Protein AF-A0A820LGR4-F1 (afdb_monomer_lite)

Sequence (335 aa):
MLAELPQIILTQPESWKLGANLALTTNLGNIAPFTLVLIKFFYRKHEFNSVPINYVVIEYTNTIFLGESFSFILPSLLTIAQGNGRLHCIEAINGTNKTEAIYQPPRFSVSIYFLCLFLILTISLISFVLLRWTTITRNAYHTESETSLEIIDTIYSQPKSLTTPSYILLSLLCSYISSVVFGFLLAISSYALMPYGHKIFYLGTIISPWMLTIVWALGMIKPVLRQRYVYILITLGSITFAFSMYVALKSPCPPWVDTTKGSVLILFVWFITYIFLGYPRLVIANYARRHSPNGMFWFGVQVQCGSLMGSIASYLMVENFALFHERRPCERIAC

Foldseek 3Di:
DLLCCLVVLVPDPCRLQVLLVCLQVVLVVPCVLVVVVVCCVVPVPDPPVCVVVLVCCLVCVLVVLVVVLCLLQVLLVLSVVQDAFDWDWDQDPPPDRDTDTDTHGTPDDPVVSVVVVVVVVVVVVVVVVVVVVDCPVVVVCVVCVVVVVVVVVVLLPDDDQQPPVNLVVLLLLLLQLLLLLSAACSSLLSLLQPLQHSVLSSCLSSCLSVLLVVLSVVCVVPVADDVVVLVVLSVLLVVLSVLSVQSSLPPPDGPPGPHPVSSVVSSVSSSSSSNSSSNSLSNSCVSLSSNDSCSNSSSVVSSSNSSNVSSVVSSCVVPVVVSGDHDDPPDPDDD

InterPro domains:
  IPR009357 Solute carrier family 52, riboflavin transporter [PF06237] (59-325)
  IPR009357 Solute carrier family 52, riboflavin transporter [PTHR12929] (159-331)

Organism: NCBI:txid392032

Secondary structure (DSSP, 8-state):
-GGGHHHHTTTSTTGGGHHHHHHHHHHHH--HHHHHHHHHHHTTTS---HHHHHHHHHHHHHHHHHHHHHHHHHHHHHHHHH-PPPEEEEE-TTSSSPEEEEEPPPSS-HHHHHHHHHHHHHHHHHHHHHHHHSTHHHHHHHHHHHHHHHHHHHHHTS--PPPHHHHHHHHHHHHHHHHIIIIIHHHHHHHHHGGG-HHHHHHHHHHHHHHHHHHHHHHHH-----HHHHHHHHHHHHHHHHHHHHHHHTTTS-TTTTSHHHHHHHHHHHHHHHHHHHHHHHHHHHHHHHH-TTHHHHHHHHHHHHHHHHHHHHHIIIIIS----PPPTT-----

pLDDT: mean 81.44, std 14.33, range [43.78, 98.31]

Radius of gyration: 22.62 Å; chains: 1; bounding box: 58×44×71 Å

Structure (mmCIF, N/CA/C/O backbone):
data_AF-A0A820LGR4-F1
#
_entry.id   AF-A0A820LGR4-F1
#
loop_
_atom_site.group_PDB
_atom_site.id
_atom_site.type_symbol
_atom_site.label_atom_id
_atom_site.label_alt_id
_atom_site.label_comp_id
_atom_site.label_asym_id
_atom_site.label_entity_id
_atom_site.label_seq_id
_atom_site.pdbx_PDB_ins_code
_atom_site.Cartn_x
_atom_site.Cartn_y
_atom_site.Cartn_z
_atom_site.occupancy
_atom_site.B_iso_or_equiv
_atom_site.auth_seq_id
_atom_site.auth_comp_id
_atom_site.auth_asym_id
_atom_site.auth_atom_id
_atom_site.pdbx_PDB_model_num
ATOM 1 N N . MET A 1 1 ? 3.707 11.275 -1.022 1.00 54.47 1 MET A N 1
ATOM 2 C CA . MET A 1 1 ? 5.051 10.661 -1.152 1.00 54.47 1 MET A CA 1
ATOM 3 C C . MET A 1 1 ? 5.036 9.503 -2.142 1.00 54.47 1 MET A C 1
ATOM 5 O O . MET A 1 1 ? 5.723 9.573 -3.143 1.00 54.47 1 MET A O 1
ATOM 9 N N . LEU A 1 2 ? 4.181 8.503 -1.918 1.00 58.81 2 LEU A N 1
ATOM 10 C CA . LEU A 1 2 ? 3.943 7.355 -2.803 1.00 58.81 2 LEU A CA 1
ATOM 11 C C . LEU A 1 2 ? 3.637 7.701 -4.274 1.00 58.81 2 LEU A C 1
ATOM 13 O O . LEU A 1 2 ? 4.125 7.043 -5.187 1.00 58.81 2 LEU A O 1
ATOM 17 N N . ALA A 1 3 ? 2.847 8.752 -4.492 1.00 59.88 3 ALA A N 1
ATOM 18 C CA . ALA A 1 3 ? 2.436 9.171 -5.827 1.00 59.88 3 ALA A CA 1
ATOM 19 C C . ALA A 1 3 ? 3.614 9.697 -6.680 1.00 59.88 3 ALA A C 1
ATOM 21 O O . ALA A 1 3 ? 3.636 9.464 -7.883 1.00 59.88 3 ALA A O 1
ATOM 22 N N . GLU A 1 4 ? 4.651 10.270 -6.057 1.00 68.19 4 GLU A N 1
ATOM 23 C CA . GLU A 1 4 ? 5.864 10.753 -6.743 1.00 68.19 4 GLU A CA 1
ATOM 24 C C . GLU A 1 4 ? 6.935 9.679 -6.936 1.00 68.19 4 GLU A C 1
ATOM 26 O O . GLU A 1 4 ? 7.954 9.932 -7.582 1.00 68.19 4 GLU A O 1
ATOM 31 N N . LEU A 1 5 ? 6.724 8.468 -6.408 1.00 76.31 5 LEU A N 1
ATOM 32 C CA . LEU A 1 5 ? 7.692 7.381 -6.532 1.00 76.31 5 LEU A CA 1
ATOM 33 C C . LEU A 1 5 ? 8.150 7.159 -7.990 1.00 76.31 5 LEU A C 1
ATOM 35 O O . LEU A 1 5 ? 9.358 7.079 -8.195 1.00 76.31 5 LEU A O 1
ATOM 39 N N . PRO A 1 6 ? 7.270 7.173 -9.017 1.00 70.88 6 PRO A N 1
ATOM 40 C CA . PRO A 1 6 ? 7.683 7.047 -10.417 1.00 70.88 6 PRO A CA 1
ATOM 41 C C . PRO A 1 6 ? 8.606 8.148 -10.934 1.00 70.88 6 PRO A C 1
ATOM 43 O O . PRO A 1 6 ? 9.328 7.909 -11.889 1.00 70.88 6 PRO A O 1
ATOM 46 N N . GLN A 1 7 ? 8.586 9.349 -10.356 1.00 71.50 7 GLN A N 1
ATOM 47 C CA . GLN A 1 7 ? 9.487 10.430 -10.769 1.00 71.50 7 GLN A CA 1
ATOM 48 C C . GLN A 1 7 ? 10.824 10.346 -10.030 1.00 71.50 7 GLN A C 1
ATOM 50 O O . GLN A 1 7 ? 11.890 10.478 -10.630 1.00 71.50 7 GLN A O 1
ATOM 55 N N . ILE A 1 8 ? 10.778 10.084 -8.724 1.00 74.31 8 ILE A N 1
ATOM 56 C CA . ILE A 1 8 ? 11.969 10.088 -7.871 1.00 74.31 8 ILE A CA 1
ATOM 57 C C . ILE A 1 8 ? 12.868 8.883 -8.189 1.00 74.31 8 ILE A C 1
ATOM 59 O O . ILE A 1 8 ? 14.088 9.023 -8.257 1.00 74.31 8 ILE A O 1
ATOM 63 N N . ILE A 1 9 ? 12.274 7.723 -8.477 1.00 76.31 9 ILE A N 1
ATOM 64 C CA . ILE A 1 9 ? 12.988 6.465 -8.741 1.00 76.31 9 ILE A CA 1
ATOM 65 C C . ILE A 1 9 ? 13.980 6.535 -9.907 1.00 76.31 9 ILE A C 1
ATOM 67 O O . ILE A 1 9 ? 14.944 5.780 -9.942 1.00 76.31 9 ILE A O 1
ATOM 71 N N . LEU A 1 10 ? 13.741 7.441 -10.857 1.00 72.88 10 LEU A N 1
ATOM 72 C CA . LEU A 1 10 ? 14.549 7.599 -12.066 1.00 72.88 10 LEU A CA 1
ATOM 73 C C . LEU A 1 10 ? 15.791 8.468 -11.840 1.00 72.88 10 LEU A C 1
ATOM 75 O O . LEU A 1 10 ? 16.688 8.482 -12.676 1.00 72.88 10 LEU A O 1
ATOM 79 N N . THR A 1 11 ? 15.827 9.219 -10.737 1.00 71.06 11 THR A N 1
ATOM 80 C CA . THR A 1 11 ? 16.870 10.221 -10.455 1.00 71.06 11 THR A CA 1
ATOM 81 C C . THR A 1 11 ? 17.727 9.872 -9.246 1.00 71.06 11 THR A C 1
ATOM 83 O O . THR A 1 11 ? 18.832 10.391 -9.114 1.00 71.06 11 THR A O 1
ATOM 86 N N . GLN A 1 12 ? 17.221 9.026 -8.346 1.00 76.31 12 GLN A N 1
ATOM 87 C CA . GLN A 1 12 ? 17.901 8.687 -7.101 1.00 76.31 12 GLN A CA 1
ATOM 88 C C . GLN A 1 12 ? 18.817 7.465 -7.256 1.00 76.31 12 GLN A C 1
ATOM 90 O O . GLN A 1 12 ? 18.468 6.532 -7.981 1.00 76.31 12 GLN A O 1
ATOM 95 N N . PRO A 1 13 ? 19.944 7.420 -6.518 1.00 74.00 13 PRO A N 1
ATOM 96 C CA . PRO A 1 13 ? 20.900 6.309 -6.581 1.00 74.00 13 PRO A CA 1
ATOM 97 C C . PRO A 1 13 ? 20.312 4.978 -6.090 1.00 74.00 13 PRO A C 1
ATOM 99 O O . PRO A 1 13 ? 20.755 3.917 -6.508 1.00 74.00 13 PRO A O 1
ATOM 102 N N . GLU A 1 14 ? 19.298 5.042 -5.227 1.00 76.31 14 GLU A N 1
ATOM 103 C CA . GLU A 1 14 ? 18.581 3.894 -4.655 1.00 76.31 14 GLU A CA 1
ATOM 104 C C . GLU A 1 14 ? 17.712 3.143 -5.684 1.00 76.31 14 GLU A C 1
ATOM 106 O O . GLU A 1 14 ? 17.275 2.027 -5.412 1.00 76.31 14 GLU A O 1
ATOM 111 N N . SER A 1 15 ? 17.406 3.766 -6.832 1.00 85.94 15 SER A N 1
ATOM 112 C CA . SER A 1 15 ? 16.557 3.214 -7.899 1.00 85.94 15 SER A CA 1
ATOM 113 C C . SER A 1 15 ? 15.343 2.431 -7.350 1.00 85.94 15 SER A C 1
ATOM 115 O O . SER A 1 15 ? 14.573 2.936 -6.529 1.00 85.94 15 SER A O 1
ATOM 117 N N . TRP A 1 16 ? 15.153 1.179 -7.767 1.00 88.12 16 TRP A N 1
ATOM 118 C CA . TRP A 1 16 ? 14.005 0.336 -7.453 1.00 88.12 16 TRP A CA 1
ATOM 119 C C . TRP A 1 16 ? 13.886 -0.008 -5.965 1.00 88.12 16 TRP A C 1
ATOM 121 O O . TRP A 1 16 ? 12.784 -0.322 -5.508 1.00 88.12 16 TRP A O 1
ATOM 131 N N . LYS A 1 17 ? 14.967 0.140 -5.189 1.00 89.12 17 LYS A N 1
ATOM 132 C CA . LYS A 1 17 ? 14.989 -0.066 -3.733 1.00 89.12 17 LYS A CA 1
ATOM 133 C C . LYS A 1 17 ? 14.313 1.067 -2.966 1.00 89.12 17 LYS A C 1
ATOM 135 O O . LYS A 1 17 ? 13.790 0.848 -1.873 1.00 89.12 17 LYS A O 1
ATOM 140 N N . LEU A 1 18 ? 14.208 2.251 -3.574 1.00 87.38 18 LEU A N 1
ATOM 141 C CA . LEU A 1 18 ? 13.629 3.445 -2.960 1.00 87.38 18 LEU A CA 1
ATOM 142 C C . LEU A 1 18 ? 12.225 3.206 -2.377 1.00 87.38 18 LEU A C 1
ATOM 144 O O . LEU A 1 18 ? 11.898 3.736 -1.317 1.00 87.38 18 LEU A O 1
ATOM 148 N N . GLY A 1 19 ? 11.399 2.387 -3.038 1.00 85.88 19 GLY A N 1
ATOM 149 C CA . GLY A 1 19 ? 10.061 2.045 -2.546 1.00 85.88 19 GLY A CA 1
ATOM 150 C C . GLY A 1 19 ? 10.088 1.383 -1.163 1.00 85.88 19 GLY A C 1
ATOM 151 O O . GLY A 1 19 ? 9.281 1.729 -0.299 1.00 85.88 19 GLY A O 1
ATOM 152 N N . ALA A 1 20 ? 11.047 0.484 -0.925 1.00 89.50 20 ALA A N 1
ATOM 153 C CA . ALA A 1 20 ? 11.215 -0.202 0.353 1.00 89.50 20 ALA A CA 1
ATOM 154 C C . ALA A 1 20 ? 11.732 0.743 1.449 1.00 89.50 20 ALA A C 1
ATOM 156 O O . ALA A 1 20 ? 11.203 0.745 2.561 1.00 89.50 20 ALA A O 1
ATOM 157 N N . ASN A 1 21 ? 12.690 1.613 1.121 1.00 89.00 21 ASN A N 1
ATOM 158 C CA . ASN A 1 21 ? 13.230 2.600 2.063 1.00 89.00 21 ASN A CA 1
ATOM 159 C C . ASN A 1 21 ? 12.153 3.594 2.506 1.00 89.00 21 ASN A C 1
ATOM 161 O O . ASN A 1 21 ? 12.011 3.889 3.691 1.00 89.00 21 ASN A O 1
ATOM 165 N N . LEU A 1 22 ? 11.337 4.073 1.563 1.00 88.12 22 LEU A N 1
ATOM 166 C CA . LEU A 1 22 ? 10.222 4.966 1.866 1.00 88.12 22 LEU A CA 1
ATOM 167 C C . LEU A 1 22 ? 9.150 4.269 2.706 1.00 88.12 22 LEU A C 1
ATOM 169 O O . LEU A 1 22 ? 8.608 4.894 3.620 1.00 88.12 22 LEU A O 1
ATOM 173 N N . ALA A 1 23 ? 8.864 2.989 2.441 1.00 87.75 23 ALA A N 1
ATOM 174 C CA . ALA A 1 23 ? 7.963 2.194 3.273 1.00 87.75 23 ALA A CA 1
ATOM 175 C C . ALA A 1 23 ? 8.468 2.103 4.713 1.00 87.75 23 ALA A C 1
ATOM 177 O O . ALA A 1 23 ? 7.702 2.327 5.652 1.00 87.75 23 ALA A O 1
ATOM 178 N N . LEU A 1 24 ? 9.751 1.791 4.894 1.00 91.62 24 LEU A N 1
ATOM 179 C CA . LEU A 1 24 ? 10.353 1.657 6.211 1.00 91.62 24 LEU A CA 1
ATOM 180 C C . LEU A 1 24 ? 10.341 2.992 6.961 1.00 91.62 24 LEU A C 1
ATOM 182 O O . LEU A 1 24 ? 9.785 3.060 8.054 1.00 91.62 24 LEU A O 1
ATOM 186 N N . THR A 1 25 ? 10.854 4.065 6.355 1.00 88.31 25 THR A N 1
ATOM 187 C CA . THR A 1 25 ? 10.917 5.392 6.988 1.00 88.31 25 THR A CA 1
ATOM 188 C C . THR A 1 25 ? 9.528 5.946 7.311 1.00 88.31 25 THR A C 1
ATOM 190 O O . THR A 1 25 ? 9.324 6.482 8.399 1.00 88.31 25 THR A O 1
ATOM 193 N N . THR A 1 26 ? 8.543 5.774 6.420 1.00 86.44 26 THR A N 1
ATOM 194 C CA . THR A 1 26 ? 7.162 6.231 6.673 1.00 86.44 26 THR A CA 1
ATOM 195 C C . THR A 1 26 ? 6.545 5.492 7.859 1.00 86.44 26 THR A C 1
ATOM 197 O O . THR A 1 26 ? 5.944 6.115 8.732 1.00 86.44 26 THR A O 1
ATOM 200 N N . ASN A 1 27 ? 6.714 4.169 7.926 1.00 89.19 27 ASN A N 1
ATOM 201 C CA . ASN A 1 27 ? 6.152 3.375 9.018 1.00 89.19 27 ASN A CA 1
ATOM 202 C C . ASN A 1 27 ? 6.913 3.572 10.342 1.00 89.19 27 ASN A C 1
ATOM 204 O O . ASN A 1 27 ? 6.284 3.559 11.396 1.00 89.19 27 ASN A O 1
ATOM 208 N N . LEU A 1 28 ? 8.226 3.834 10.309 1.00 87.31 28 LEU A N 1
ATOM 209 C CA . LEU A 1 28 ? 9.001 4.231 11.492 1.00 87.31 28 LEU A CA 1
ATOM 210 C C . LEU A 1 28 ? 8.574 5.599 12.034 1.00 87.31 28 LEU A C 1
ATOM 212 O O . LEU A 1 28 ? 8.591 5.802 13.243 1.00 87.31 28 LEU A O 1
ATOM 216 N N . GLY A 1 29 ? 8.155 6.524 11.165 1.00 82.62 29 GLY A N 1
ATOM 217 C CA . GLY A 1 29 ? 7.634 7.833 11.569 1.00 82.62 29 GLY A CA 1
ATOM 218 C C . GLY A 1 29 ? 6.290 7.774 12.308 1.00 82.62 29 GLY A C 1
ATOM 219 O O . GLY A 1 29 ? 5.962 8.691 13.062 1.00 82.62 29 GLY A O 1
ATOM 220 N N . ASN A 1 30 ? 5.527 6.685 12.171 1.00 82.94 30 ASN A N 1
ATOM 221 C CA . ASN A 1 30 ? 4.221 6.499 12.813 1.00 82.94 30 ASN A CA 1
ATOM 222 C C . ASN A 1 30 ? 4.334 6.063 14.292 1.00 82.94 30 ASN A C 1
ATOM 224 O O . ASN A 1 30 ? 3.697 5.106 14.732 1.00 82.94 30 ASN A O 1
ATOM 228 N N . ILE A 1 31 ? 5.123 6.790 15.090 1.00 75.25 31 ILE A N 1
ATOM 229 C CA . ILE A 1 31 ? 5.431 6.452 16.493 1.00 75.25 31 ILE A CA 1
ATOM 230 C C . ILE A 1 31 ? 4.241 6.741 17.429 1.00 75.25 31 ILE A C 1
ATOM 232 O O . ILE A 1 31 ? 4.136 6.152 18.501 1.00 75.25 31 ILE A O 1
ATOM 236 N N . ALA A 1 32 ? 3.307 7.614 17.030 1.00 73.38 32 ALA A N 1
ATOM 237 C CA . ALA A 1 32 ? 2.279 8.157 17.923 1.00 73.38 32 ALA A CA 1
ATOM 238 C C . ALA A 1 32 ? 1.479 7.097 18.721 1.00 73.38 32 ALA A C 1
ATOM 240 O O . ALA A 1 32 ? 1.372 7.253 19.941 1.00 73.38 32 ALA A O 1
ATOM 241 N N . PRO A 1 33 ? 0.975 5.992 18.130 1.00 73.81 33 PRO A N 1
ATOM 242 C CA . PRO A 1 33 ? 0.282 4.962 18.908 1.00 73.81 33 PRO A CA 1
ATOM 243 C C . PRO A 1 33 ? 1.193 4.245 19.909 1.00 73.81 33 PRO A C 1
ATOM 245 O O . PRO A 1 33 ? 0.762 3.959 21.023 1.00 73.81 33 PRO A O 1
ATOM 248 N N . PHE A 1 34 ? 2.461 4.014 19.561 1.00 79.19 34 PHE A N 1
ATOM 249 C CA . PHE A 1 34 ? 3.443 3.409 20.463 1.00 79.19 34 PHE A CA 1
ATOM 250 C C . PHE A 1 34 ? 3.769 4.334 21.632 1.00 79.19 34 PHE A C 1
ATOM 252 O O . PHE A 1 34 ? 3.767 3.891 22.779 1.00 79.19 34 PHE A O 1
ATOM 259 N N . THR A 1 35 ? 3.957 5.630 21.370 1.00 77.81 35 THR A N 1
ATOM 260 C CA . THR A 1 35 ? 4.162 6.635 22.420 1.00 77.81 35 THR A CA 1
ATOM 261 C C . THR A 1 35 ? 2.984 6.660 23.390 1.00 77.81 35 THR A C 1
ATOM 263 O O . THR A 1 35 ? 3.190 6.665 24.600 1.00 77.81 35 THR A O 1
ATOM 266 N N . LEU A 1 36 ? 1.745 6.606 22.890 1.00 73.44 36 LEU A N 1
ATOM 267 C CA . LEU A 1 36 ? 0.548 6.567 23.738 1.00 73.44 36 LEU A CA 1
ATOM 268 C C . LEU A 1 36 ? 0.455 5.283 24.576 1.00 73.44 36 LEU A C 1
ATOM 270 O O . LEU A 1 36 ? 0.093 5.349 25.752 1.00 73.44 36 LEU A O 1
ATOM 274 N N . VAL A 1 37 ? 0.811 4.124 24.010 1.00 80.38 37 VAL A N 1
ATOM 275 C CA . VAL A 1 37 ? 0.886 2.859 24.761 1.00 80.38 37 VAL A CA 1
ATOM 276 C C . VAL A 1 37 ? 1.948 2.942 25.863 1.00 80.38 37 VAL A C 1
ATOM 278 O O . VAL A 1 37 ? 1.665 2.563 27.000 1.00 80.38 37 VAL A O 1
ATOM 281 N N . LEU A 1 38 ? 3.134 3.482 25.564 1.00 80.50 38 LEU A N 1
ATOM 282 C CA . LEU A 1 38 ? 4.213 3.663 26.540 1.00 80.50 38 LEU A CA 1
ATOM 283 C C . LEU A 1 38 ? 3.807 4.627 27.659 1.00 80.50 38 LEU A C 1
ATOM 285 O O . LEU A 1 38 ? 3.991 4.305 28.829 1.00 80.50 38 LEU A O 1
ATOM 289 N N . ILE A 1 39 ? 3.183 5.763 27.328 1.00 79.81 39 ILE A N 1
ATOM 290 C CA . ILE A 1 39 ? 2.656 6.707 28.324 1.00 79.81 39 ILE A CA 1
ATOM 291 C C . ILE A 1 39 ? 1.655 5.997 29.241 1.00 79.81 39 ILE A C 1
ATOM 293 O O . ILE A 1 39 ? 1.760 6.104 30.459 1.00 79.81 39 ILE A O 1
ATOM 297 N N . LYS A 1 40 ? 0.722 5.215 28.688 1.00 73.31 40 LYS A N 1
ATOM 298 C CA . LYS A 1 40 ? -0.259 4.470 29.490 1.00 73.31 40 LYS A CA 1
ATOM 299 C C . LYS A 1 40 ? 0.391 3.408 30.385 1.00 73.31 40 LYS A C 1
ATOM 301 O O . LYS A 1 40 ? -0.077 3.182 31.498 1.00 73.31 40 LYS A O 1
ATOM 306 N N . PHE A 1 41 ? 1.459 2.766 29.911 1.00 79.88 41 PHE A N 1
ATOM 307 C CA . PHE A 1 41 ? 2.213 1.774 30.674 1.00 79.88 41 PHE A CA 1
ATOM 308 C C . PHE A 1 41 ? 2.986 2.409 31.842 1.00 79.88 41 PHE A C 1
ATOM 310 O O . PHE A 1 41 ? 2.890 1.928 32.971 1.00 79.88 41 PHE A O 1
ATOM 317 N N . PHE A 1 42 ? 3.706 3.508 31.595 1.00 80.50 42 PHE A N 1
ATOM 318 C CA . PHE A 1 42 ? 4.531 4.177 32.607 1.00 80.50 42 PHE A CA 1
ATOM 319 C C . PHE A 1 42 ? 3.717 5.041 33.583 1.00 80.50 42 PHE A C 1
ATOM 321 O O . PHE A 1 42 ? 4.013 5.062 34.775 1.00 80.50 42 PHE A O 1
ATOM 328 N N . TYR A 1 43 ? 2.653 5.703 33.123 1.00 71.75 43 TYR A N 1
ATOM 329 C CA . TYR A 1 43 ? 1.819 6.601 33.932 1.00 71.75 43 TYR A CA 1
ATOM 330 C C . TYR A 1 43 ? 0.523 5.936 34.414 1.00 71.75 43 TYR A C 1
ATOM 332 O O . TYR A 1 43 ? -0.530 6.571 34.472 1.00 71.75 43 TYR A O 1
ATOM 340 N N . ARG A 1 44 ? 0.616 4.668 34.842 1.00 62.56 44 ARG A N 1
ATOM 341 C CA . ARG A 1 44 ? -0.472 3.807 35.366 1.00 62.56 44 ARG A CA 1
ATOM 342 C C . ARG A 1 44 ? -1.341 4.443 36.477 1.00 62.56 44 ARG A C 1
ATOM 344 O O . ARG A 1 44 ? -2.361 3.875 36.847 1.00 62.56 44 ARG A O 1
ATOM 351 N N . LYS A 1 45 ? -0.942 5.601 37.019 1.00 51.47 45 LYS A N 1
ATOM 352 C CA . LYS A 1 45 ? -1.584 6.316 38.134 1.00 51.47 45 LYS A CA 1
ATOM 353 C C . LYS A 1 45 ? -2.552 7.433 37.714 1.00 51.47 45 LYS A C 1
ATOM 355 O O . LYS A 1 45 ? -3.328 7.876 38.551 1.00 51.47 45 LYS A O 1
ATOM 360 N N . HIS A 1 46 ? -2.530 7.881 36.457 1.00 51.66 46 HIS A N 1
ATOM 361 C CA . HIS A 1 46 ? -3.562 8.776 35.933 1.00 51.66 46 HIS A CA 1
ATOM 362 C C . HIS A 1 46 ? -4.598 7.934 35.188 1.00 51.66 46 HIS A C 1
ATOM 364 O O . HIS A 1 46 ? -4.338 7.463 34.079 1.00 51.66 46 HIS A O 1
ATOM 370 N N . GLU A 1 47 ? -5.781 7.753 35.779 1.00 51.28 47 GLU A N 1
ATOM 371 C CA . GLU A 1 47 ? -6.975 7.398 35.014 1.00 51.28 47 GLU A CA 1
ATOM 372 C C . GLU A 1 47 ? -7.232 8.538 34.027 1.00 51.28 47 GLU A C 1
ATOM 374 O O . GLU A 1 47 ? -7.892 9.531 34.326 1.00 51.28 47 GLU A O 1
ATOM 379 N N . PHE A 1 48 ? -6.637 8.443 32.838 1.00 50.69 48 PHE A N 1
ATOM 380 C CA . PHE A 1 48 ? -7.067 9.259 31.719 1.00 50.69 48 PHE A CA 1
ATOM 381 C C . PHE A 1 48 ? -8.528 8.888 31.503 1.00 50.69 48 PHE A C 1
ATOM 383 O O . PHE A 1 48 ? -8.821 7.730 31.191 1.00 50.69 48 PHE A O 1
ATOM 390 N N . ASN A 1 49 ? -9.434 9.833 31.754 1.00 47.19 49 ASN A N 1
ATOM 391 C CA . ASN A 1 49 ? -10.863 9.593 31.662 1.00 47.19 49 ASN A CA 1
ATOM 392 C C . ASN A 1 49 ? -11.168 9.244 30.195 1.00 47.19 49 ASN A C 1
ATOM 394 O O . ASN A 1 49 ? -11.258 10.112 29.333 1.00 47.19 49 ASN A O 1
ATOM 398 N N . SER A 1 50 ? -11.177 7.947 29.882 1.00 47.19 50 SER A N 1
ATOM 399 C CA . SER A 1 50 ? -11.221 7.427 28.506 1.00 47.19 50 SER A CA 1
ATOM 400 C C . SER A 1 50 ? -12.614 7.526 27.889 1.00 47.19 50 SER A C 1
ATOM 402 O O . SER A 1 50 ? -12.774 7.315 26.690 1.00 47.19 50 SER A O 1
ATOM 404 N N . VAL A 1 51 ? -13.600 7.902 28.708 1.00 44.75 51 VAL A N 1
ATOM 405 C CA . VAL A 1 51 ? -14.993 8.140 28.336 1.00 44.75 51 VAL A CA 1
ATOM 406 C C . VAL A 1 51 ? -15.070 9.169 27.192 1.00 44.75 51 VAL A C 1
ATOM 408 O O . VAL A 1 51 ? -15.401 8.753 26.089 1.00 44.75 51 VAL A O 1
ATOM 411 N N . PRO A 1 52 ? -14.644 10.440 27.318 1.00 48.28 52 PRO A N 1
ATOM 412 C CA . PRO A 1 52 ? -14.715 11.401 26.209 1.00 48.28 52 PRO A CA 1
ATOM 413 C C . PRO A 1 52 ? -13.992 10.965 24.923 1.00 48.28 52 PRO A C 1
ATOM 415 O O . PRO A 1 52 ? -14.494 11.189 23.826 1.00 48.28 52 PRO A O 1
ATOM 418 N N . ILE A 1 53 ? -12.841 10.291 25.029 1.00 50.28 53 ILE A N 1
ATOM 419 C CA . ILE A 1 53 ? -12.081 9.824 23.855 1.00 50.28 53 ILE A CA 1
ATOM 420 C C . ILE A 1 53 ? -12.846 8.722 23.114 1.00 50.28 53 ILE A C 1
ATOM 422 O O . ILE A 1 53 ? -12.946 8.755 21.891 1.00 50.28 53 ILE A O 1
ATOM 426 N N . ASN A 1 54 ? -13.410 7.760 23.841 1.00 47.88 54 ASN A N 1
ATOM 427 C CA . ASN A 1 54 ? -14.146 6.655 23.235 1.00 47.88 54 ASN A CA 1
ATOM 428 C C . ASN A 1 54 ? -15.458 7.124 22.589 1.00 47.88 54 ASN A C 1
ATOM 430 O O . ASN A 1 54 ? -15.814 6.619 21.527 1.00 47.88 54 ASN A O 1
ATOM 434 N N . TYR A 1 55 ? -16.133 8.120 23.173 1.00 51.38 55 TYR A N 1
ATOM 435 C CA . TYR A 1 55 ? -17.361 8.700 22.616 1.00 51.38 55 TYR A CA 1
ATOM 436 C C . TYR A 1 55 ? -17.080 9.431 21.295 1.00 51.38 55 TYR A C 1
ATOM 438 O O . TYR A 1 55 ? -17.682 9.104 20.272 1.00 51.38 55 TYR A O 1
ATOM 446 N N . VAL A 1 56 ? -16.067 10.307 21.275 1.00 51.62 56 VAL A N 1
ATOM 447 C CA . VAL A 1 56 ? -15.629 11.002 20.050 1.00 51.62 56 VAL A CA 1
ATOM 448 C C . VAL A 1 56 ? -15.195 10.003 18.973 1.00 51.62 56 VAL A C 1
ATOM 450 O O . VAL A 1 56 ? -15.496 10.160 17.794 1.00 51.62 56 VAL A O 1
ATOM 453 N N . VAL A 1 57 ? -14.516 8.919 19.341 1.00 55.12 57 VAL A N 1
ATOM 454 C CA . VAL A 1 57 ? -14.089 7.930 18.347 1.00 55.12 57 VAL A CA 1
ATOM 455 C C . VAL A 1 57 ? -15.281 7.189 17.733 1.00 55.12 57 VAL A C 1
ATOM 457 O O . VAL A 1 57 ? -15.251 6.928 16.533 1.00 55.12 57 VAL A O 1
ATOM 460 N N . ILE A 1 58 ? -16.340 6.881 18.489 1.00 53.28 58 ILE A N 1
ATOM 461 C CA . ILE A 1 58 ? -17.515 6.153 17.977 1.00 53.28 58 ILE A CA 1
ATOM 462 C C . ILE A 1 58 ? -18.320 7.001 16.986 1.00 53.28 58 ILE A C 1
ATOM 464 O O . ILE A 1 58 ? -18.669 6.495 15.914 1.00 53.28 58 ILE A O 1
ATOM 468 N N . GLU A 1 59 ? -18.562 8.268 17.313 1.00 58.50 59 GLU A N 1
ATOM 469 C CA . GLU A 1 59 ? -19.366 9.202 16.516 1.00 58.50 59 GLU A CA 1
ATOM 470 C C . GLU A 1 59 ? -18.614 9.699 15.270 1.00 58.50 59 GLU A C 1
ATOM 472 O O . GLU A 1 59 ? -19.160 9.720 14.167 1.00 58.50 59 GLU A O 1
ATOM 477 N N . TYR A 1 60 ? -17.304 9.946 15.391 1.00 65.31 60 TYR A N 1
ATOM 478 C CA . TYR A 1 60 ? -16.480 10.507 14.315 1.00 65.31 60 TYR A CA 1
ATOM 479 C C . TYR A 1 60 ? -15.666 9.454 13.533 1.00 65.31 60 TYR A C 1
ATOM 481 O O . TYR A 1 60 ? -14.841 9.815 12.692 1.00 65.31 60 TYR A O 1
ATOM 489 N N . THR A 1 61 ? -15.902 8.144 13.735 1.00 64.88 61 THR A N 1
ATOM 490 C CA . THR A 1 61 ? -15.197 7.052 13.013 1.00 64.88 61 THR A CA 1
ATOM 491 C C . THR A 1 61 ? -15.244 7.238 11.490 1.00 64.88 61 THR A C 1
ATOM 493 O O . THR A 1 61 ? -14.229 7.097 10.809 1.00 64.88 61 THR A O 1
ATOM 496 N N . ASN A 1 62 ? -16.416 7.572 10.943 1.00 66.88 62 ASN A N 1
ATOM 497 C CA . ASN A 1 62 ? -16.583 7.763 9.499 1.00 66.88 62 ASN A CA 1
ATOM 498 C C . ASN A 1 62 ? -15.749 8.949 8.992 1.00 66.88 62 ASN A C 1
ATOM 500 O O . ASN A 1 62 ? -15.143 8.864 7.926 1.00 66.88 62 ASN A O 1
ATOM 504 N N . THR A 1 63 ? -15.659 10.014 9.790 1.00 73.38 63 THR A N 1
ATOM 505 C CA . THR A 1 63 ? -14.853 11.208 9.513 1.00 73.38 63 THR A CA 1
ATOM 506 C C . THR A 1 63 ? -13.353 10.909 9.568 1.00 73.38 63 THR A C 1
ATOM 508 O O . THR A 1 63 ? -12.601 11.429 8.746 1.00 73.38 63 THR A O 1
ATOM 511 N N . ILE A 1 64 ? -12.907 10.021 10.466 1.00 75.38 64 ILE A N 1
ATOM 512 C CA . ILE A 1 64 ? -11.504 9.570 10.537 1.00 75.38 64 ILE A CA 1
ATOM 513 C C . ILE A 1 64 ? -11.096 8.864 9.239 1.00 75.38 64 ILE A C 1
ATOM 515 O O . ILE A 1 64 ? -10.084 9.216 8.635 1.00 75.38 64 ILE A O 1
ATOM 519 N N . PHE A 1 65 ? -11.892 7.898 8.775 1.00 74.25 65 PHE A N 1
ATOM 520 C CA . PHE A 1 65 ? -11.585 7.184 7.534 1.00 74.25 65 PHE A CA 1
ATOM 521 C C . PHE A 1 65 ? -11.744 8.056 6.274 1.00 74.25 65 PHE A C 1
ATOM 523 O O . PHE A 1 65 ? -11.031 7.864 5.284 1.00 74.25 65 PHE A O 1
ATOM 530 N N . LEU A 1 66 ? -12.643 9.044 6.310 1.00 80.44 66 LEU A N 1
ATOM 531 C CA . LEU A 1 66 ? -12.734 10.073 5.275 1.00 80.44 66 LEU A CA 1
ATOM 532 C C . LEU A 1 66 ? -11.448 10.915 5.222 1.00 80.44 66 LEU A C 1
ATOM 534 O O . LEU A 1 66 ? -10.912 11.157 4.142 1.00 80.44 66 LEU A O 1
ATOM 538 N N . GLY A 1 67 ? -10.911 11.304 6.382 1.00 82.44 67 GLY A N 1
ATOM 539 C CA . GLY A 1 67 ? -9.620 11.984 6.492 1.00 82.44 67 GLY A CA 1
ATOM 540 C C . GLY A 1 67 ? -8.456 11.139 5.960 1.00 82.44 67 GLY A C 1
ATOM 541 O O . GLY A 1 67 ? -7.631 11.644 5.196 1.00 82.44 67 GLY A O 1
ATOM 542 N N . GLU A 1 68 ? -8.415 9.842 6.288 1.00 81.94 68 GLU A N 1
ATOM 543 C CA . GLU A 1 68 ? -7.440 8.883 5.733 1.00 81.94 68 GLU A CA 1
ATOM 544 C C . GLU A 1 68 ? -7.533 8.842 4.195 1.00 81.94 68 GLU A C 1
ATOM 546 O O . GLU A 1 68 ? -6.522 8.950 3.503 1.00 81.94 68 GLU A O 1
ATOM 551 N N . SER A 1 69 ? -8.752 8.808 3.648 1.00 85.75 69 SER A N 1
ATOM 552 C CA . SER A 1 69 ? -8.991 8.825 2.199 1.00 85.75 69 SER A CA 1
ATOM 553 C C . SER A 1 69 ? -8.488 10.108 1.525 1.00 85.75 69 SER A C 1
ATOM 555 O O . SER A 1 69 ? -7.778 10.037 0.520 1.00 85.75 69 SER A O 1
ATOM 557 N N . PHE A 1 70 ? -8.789 11.287 2.079 1.00 85.19 70 PHE A N 1
ATOM 558 C CA . PHE A 1 70 ? -8.296 12.558 1.532 1.00 85.19 70 PHE A CA 1
ATOM 559 C C . PHE A 1 70 ? -6.773 12.693 1.617 1.00 85.19 70 PHE A C 1
ATOM 561 O O . PHE A 1 70 ? -6.155 13.219 0.688 1.00 85.19 70 PHE A O 1
ATOM 568 N N . SER A 1 71 ? -6.163 12.162 2.679 1.00 86.81 71 SER A N 1
ATOM 569 C CA . SER A 1 71 ? -4.704 12.139 2.851 1.00 86.81 71 SER A CA 1
ATOM 570 C C . SER A 1 71 ? -4.002 11.346 1.744 1.00 86.81 71 SER A C 1
ATOM 572 O O . SER A 1 71 ? -2.860 11.647 1.400 1.00 86.81 71 SER A O 1
ATOM 574 N N . PHE A 1 72 ? -4.684 10.359 1.154 1.00 84.44 72 PHE A N 1
ATOM 575 C CA . PHE A 1 72 ? -4.186 9.587 0.017 1.00 84.44 72 PHE A CA 1
ATOM 576 C C . PHE A 1 72 ? -4.508 10.230 -1.340 1.00 84.44 72 PHE A C 1
ATOM 578 O O . PHE A 1 72 ? -3.649 10.253 -2.224 1.00 84.44 72 PHE A O 1
ATOM 585 N N . ILE A 1 73 ? -5.713 10.784 -1.511 1.00 89.00 73 ILE A N 1
ATOM 586 C CA . ILE A 1 73 ? -6.161 11.351 -2.793 1.00 89.00 73 ILE A CA 1
ATOM 587 C C . ILE A 1 73 ? -5.449 12.657 -3.135 1.00 89.00 73 ILE A C 1
ATOM 589 O O . ILE A 1 73 ? -5.046 12.830 -4.284 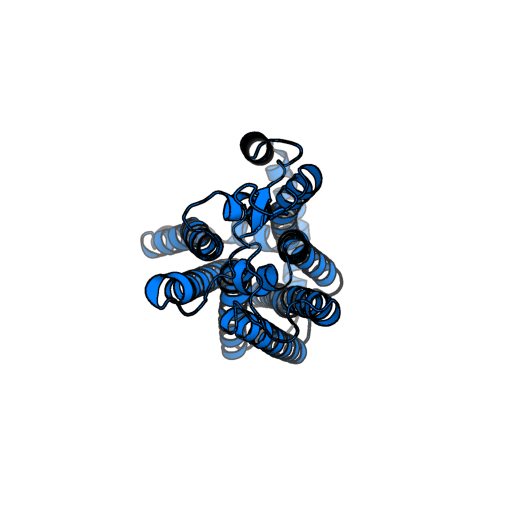1.00 89.00 73 ILE A O 1
ATOM 593 N N . LEU A 1 74 ? -5.290 13.578 -2.178 1.00 89.75 74 LEU A N 1
ATOM 594 C CA . LEU A 1 74 ? -4.724 14.903 -2.458 1.00 89.75 74 LEU A CA 1
ATOM 595 C C . LEU A 1 74 ? -3.308 14.821 -3.062 1.00 89.75 74 LEU A C 1
ATOM 597 O O . LEU A 1 74 ? -3.092 15.415 -4.122 1.00 89.75 74 LEU A O 1
ATOM 601 N N . PRO A 1 75 ? -2.366 14.031 -2.501 1.00 88.62 75 PRO A N 1
ATOM 602 C CA . PRO A 1 75 ? -1.078 13.785 -3.147 1.00 88.62 75 PRO A CA 1
ATOM 603 C C . PRO A 1 75 ? -1.202 13.172 -4.548 1.00 88.62 75 PRO A C 1
ATOM 605 O O . PRO A 1 75 ? -0.441 13.553 -5.431 1.00 88.62 75 PRO A O 1
ATOM 608 N N . SER A 1 76 ? -2.152 12.254 -4.769 1.00 89.75 76 SER A N 1
ATOM 609 C CA . SER A 1 76 ? -2.366 11.622 -6.081 1.00 89.75 76 SER A CA 1
ATOM 610 C C . SER A 1 76 ? -2.914 12.597 -7.126 1.00 89.75 76 SER A C 1
ATOM 612 O O . SER A 1 76 ? -2.489 12.559 -8.277 1.00 89.75 76 SER A O 1
ATOM 614 N N . LEU A 1 77 ? -3.826 13.497 -6.747 1.00 91.12 77 LEU A N 1
ATOM 615 C CA . LEU A 1 77 ? -4.335 14.552 -7.628 1.00 91.12 77 LEU A CA 1
ATOM 616 C C . LEU A 1 77 ? -3.223 15.509 -8.056 1.00 91.12 77 LEU A C 1
ATOM 618 O O . LEU A 1 77 ? -3.136 15.859 -9.233 1.00 91.12 77 LEU A O 1
ATOM 622 N N . LEU A 1 78 ? -2.348 15.888 -7.120 1.00 89.44 78 LEU A N 1
ATOM 623 C CA . LEU A 1 78 ? -1.186 16.722 -7.421 1.00 89.44 78 LEU A CA 1
ATOM 624 C C . LEU A 1 78 ? -0.240 16.032 -8.411 1.00 89.44 78 LEU A C 1
ATOM 626 O O . LEU A 1 78 ? 0.189 16.669 -9.368 1.00 89.44 78 LEU A O 1
ATOM 630 N N . THR A 1 79 ? 0.013 14.731 -8.256 1.00 87.31 79 THR A N 1
ATOM 631 C CA . THR A 1 79 ? 0.845 13.958 -9.194 1.00 87.31 79 THR A CA 1
ATOM 632 C C . THR A 1 79 ? 0.194 13.826 -10.577 1.00 87.31 79 THR A C 1
ATOM 634 O O . THR A 1 79 ? 0.873 13.890 -11.603 1.00 87.31 79 THR A O 1
ATOM 637 N N . ILE A 1 80 ? -1.134 13.676 -10.652 1.00 89.19 80 ILE A N 1
ATOM 638 C CA . ILE A 1 80 ? -1.859 13.705 -11.935 1.00 89.19 80 ILE A CA 1
ATOM 639 C C . ILE A 1 80 ? -1.702 15.078 -12.601 1.00 89.19 80 ILE A C 1
ATOM 641 O O . ILE A 1 80 ? -1.429 15.154 -13.800 1.00 89.19 80 ILE A O 1
ATOM 645 N N . ALA A 1 81 ? -1.841 16.161 -11.830 1.00 88.56 81 ALA A N 1
ATOM 646 C CA . ALA A 1 81 ? -1.667 17.523 -12.327 1.00 88.56 81 ALA A CA 1
ATOM 647 C C . ALA A 1 81 ? -0.229 17.780 -12.811 1.00 88.56 81 ALA A C 1
ATOM 649 O O . ALA A 1 81 ? -0.044 18.406 -13.859 1.00 88.56 81 ALA A O 1
ATOM 650 N N . GLN A 1 82 ? 0.764 17.252 -12.087 1.00 87.62 82 GLN A N 1
ATOM 651 C CA . GLN A 1 82 ? 2.188 17.297 -12.428 1.00 87.62 82 GLN A CA 1
ATOM 652 C C . GLN A 1 82 ? 2.505 16.520 -13.710 1.00 87.62 82 GLN A C 1
ATOM 654 O O . GLN A 1 82 ? 3.315 16.966 -14.528 1.00 87.62 82 GLN A O 1
ATOM 659 N N . GLY A 1 83 ? 1.802 15.406 -13.923 1.00 80.44 83 GLY A N 1
ATOM 660 C CA . GLY A 1 83 ? 1.975 14.515 -15.064 1.00 80.44 83 GLY A CA 1
ATOM 661 C C . GLY A 1 83 ? 3.173 13.578 -14.910 1.00 80.44 83 GLY A C 1
ATOM 662 O O . GLY A 1 83 ? 4.015 13.741 -14.030 1.00 80.44 83 GLY A O 1
ATOM 663 N N . ASN A 1 84 ? 3.252 12.568 -15.780 1.00 73.00 84 ASN A N 1
ATOM 664 C CA . ASN A 1 84 ? 4.415 11.691 -15.829 1.00 73.00 84 ASN A CA 1
ATOM 665 C C . ASN A 1 84 ? 5.526 12.299 -16.684 1.00 73.00 84 ASN A C 1
ATOM 667 O O . ASN A 1 84 ? 5.312 12.642 -17.847 1.00 73.00 84 ASN A O 1
ATOM 671 N N . GLY A 1 85 ? 6.743 12.345 -16.147 1.00 66.25 85 GLY A N 1
ATOM 672 C CA . GLY A 1 85 ? 7.927 12.400 -16.991 1.00 66.25 85 GLY A CA 1
ATOM 673 C C . GLY A 1 85 ? 7.917 11.202 -17.948 1.00 66.25 85 GLY A C 1
ATOM 674 O O . GLY A 1 85 ? 7.732 10.055 -17.523 1.00 66.25 85 GLY A O 1
ATOM 675 N N . ARG A 1 86 ? 8.012 11.452 -19.259 1.00 68.75 86 ARG A N 1
ATOM 676 C CA . ARG A 1 86 ? 8.029 10.389 -20.276 1.00 68.75 86 ARG A CA 1
ATOM 677 C C . ARG A 1 86 ? 9.450 9.867 -20.438 1.00 68.75 86 ARG A C 1
ATOM 679 O O . ARG A 1 86 ? 10.361 10.647 -20.691 1.00 68.75 86 ARG A O 1
ATOM 686 N N . LEU A 1 87 ? 9.615 8.551 -20.340 1.00 74.25 87 LEU A N 1
ATOM 687 C CA . LEU A 1 87 ? 10.846 7.861 -20.711 1.00 74.25 87 LEU A CA 1
ATOM 688 C C . LEU A 1 87 ? 10.857 7.643 -22.232 1.00 74.25 87 LEU A C 1
ATOM 690 O O . LEU A 1 87 ? 9.980 6.954 -22.759 1.00 74.25 87 LEU A O 1
ATOM 694 N N . HIS A 1 88 ? 11.847 8.211 -22.915 1.00 75.25 88 HIS A N 1
ATOM 695 C CA . HIS A 1 88 ? 12.159 7.942 -24.316 1.00 75.25 88 HIS A CA 1
ATOM 696 C C . HIS A 1 88 ? 13.510 7.238 -24.412 1.00 75.25 88 HIS A C 1
ATOM 698 O O . HIS A 1 88 ? 14.495 7.709 -23.856 1.00 75.25 88 HIS A O 1
ATOM 704 N N . CYS A 1 89 ? 13.551 6.124 -25.136 1.00 75.88 89 CYS A N 1
ATOM 705 C CA . CYS A 1 89 ? 14.799 5.450 -25.466 1.00 75.88 89 CYS A CA 1
ATOM 706 C C . CYS A 1 89 ? 15.282 5.982 -26.814 1.00 75.88 89 CYS A C 1
ATOM 708 O O . CYS A 1 89 ? 14.587 5.802 -27.815 1.00 75.88 89 CYS A O 1
ATOM 710 N N . ILE A 1 90 ? 16.434 6.646 -26.833 1.00 78.50 90 ILE A N 1
ATOM 711 C CA . ILE A 1 90 ? 17.102 7.053 -28.074 1.00 78.50 90 ILE A CA 1
ATOM 712 C C . ILE A 1 90 ? 18.339 6.188 -28.297 1.00 78.50 90 ILE A C 1
ATOM 714 O O . ILE A 1 90 ? 18.929 5.688 -27.343 1.00 78.50 90 ILE A O 1
ATOM 718 N N . GLU A 1 91 ? 18.735 5.983 -29.546 1.00 73.06 91 GLU A N 1
ATOM 719 C CA . GLU A 1 91 ? 20.000 5.312 -29.856 1.00 73.06 91 GLU A CA 1
ATOM 720 C C . GLU A 1 91 ? 21.168 6.250 -29.525 1.00 73.06 91 GLU A C 1
ATOM 722 O O . GLU A 1 91 ? 21.129 7.436 -29.858 1.00 73.06 91 GLU A O 1
ATOM 727 N N . ALA A 1 92 ? 22.192 5.743 -28.831 1.00 66.38 92 ALA A N 1
ATOM 728 C CA . ALA A 1 92 ? 23.368 6.538 -28.507 1.00 66.38 92 ALA A CA 1
ATOM 729 C C . ALA A 1 92 ? 24.086 6.967 -29.796 1.00 66.38 92 ALA A C 1
ATOM 731 O O . ALA A 1 92 ? 24.394 6.146 -30.660 1.00 66.38 92 ALA A O 1
ATOM 732 N N . ILE A 1 93 ? 24.408 8.259 -29.895 1.00 64.69 93 ILE A N 1
ATOM 733 C CA . ILE A 1 93 ? 24.979 8.904 -31.094 1.00 64.69 93 ILE A CA 1
ATOM 734 C C . ILE A 1 93 ? 26.340 8.285 -31.501 1.00 64.69 93 ILE A C 1
ATOM 736 O O . ILE A 1 93 ? 26.749 8.379 -32.654 1.00 64.69 93 ILE A O 1
ATOM 740 N N . ASN A 1 94 ? 27.016 7.574 -30.590 1.00 60.12 94 ASN A N 1
ATOM 741 C CA . ASN A 1 94 ? 28.346 6.985 -30.794 1.00 60.12 94 ASN A CA 1
ATOM 742 C C . ASN A 1 94 ? 28.372 5.578 -31.432 1.00 60.12 94 ASN A C 1
ATOM 744 O O . ASN A 1 94 ? 29.368 4.870 -31.298 1.00 60.12 94 ASN A O 1
ATOM 748 N N . GLY A 1 95 ? 27.313 5.134 -32.117 1.00 52.81 95 GLY A N 1
ATOM 749 C CA . GLY A 1 95 ? 27.357 3.905 -32.932 1.00 52.81 95 GLY A CA 1
ATOM 750 C C . GLY A 1 95 ? 27.536 2.594 -32.151 1.00 52.81 95 GLY A C 1
ATOM 751 O O . GLY A 1 95 ? 27.714 1.531 -32.741 1.00 52.81 95 GLY A O 1
ATOM 752 N N . THR A 1 96 ? 27.461 2.631 -30.822 1.00 58.47 96 THR A N 1
ATOM 753 C CA . THR A 1 96 ? 27.216 1.430 -30.024 1.00 58.47 96 THR A CA 1
ATOM 754 C C . THR A 1 96 ? 25.714 1.169 -30.033 1.00 58.47 96 THR A C 1
ATOM 756 O O . THR A 1 96 ? 24.963 2.112 -29.806 1.00 58.47 96 THR A O 1
ATOM 759 N N . ASN A 1 97 ? 25.265 -0.079 -30.218 1.00 58.62 97 ASN A N 1
ATOM 760 C CA . ASN A 1 97 ? 23.856 -0.519 -30.110 1.00 58.62 97 ASN A CA 1
ATOM 761 C C . ASN A 1 97 ? 23.277 -0.371 -28.679 1.00 58.62 97 ASN A C 1
ATOM 763 O O . ASN A 1 97 ? 22.550 -1.234 -28.189 1.00 58.62 97 ASN A O 1
ATOM 767 N N . LYS A 1 98 ? 23.660 0.680 -27.955 1.00 58.31 98 LYS A N 1
ATOM 768 C CA . LYS A 1 98 ? 23.180 1.031 -26.630 1.00 58.31 98 LYS A CA 1
ATOM 769 C C . LYS A 1 98 ? 22.153 2.136 -26.796 1.00 58.31 98 LYS A C 1
ATOM 771 O O . LYS A 1 98 ? 22.435 3.188 -27.361 1.00 58.31 98 LYS A O 1
ATOM 776 N N . THR A 1 99 ? 20.952 1.872 -26.318 1.00 69.69 99 THR A N 1
ATOM 777 C CA . THR A 1 99 ? 19.883 2.858 -26.223 1.00 69.69 99 THR A CA 1
ATOM 778 C C . THR A 1 99 ? 19.954 3.547 -24.869 1.00 69.69 99 THR A C 1
ATOM 780 O O . THR A 1 99 ? 19.996 2.882 -23.835 1.00 69.69 99 THR A O 1
ATOM 783 N N . GLU A 1 100 ? 19.968 4.874 -24.876 1.00 71.06 100 GLU A N 1
ATOM 784 C CA . GLU A 1 100 ? 19.991 5.702 -23.675 1.00 71.06 100 GLU A CA 1
ATOM 785 C C . GLU A 1 100 ? 18.580 6.156 -23.296 1.00 71.06 100 GLU A C 1
ATOM 787 O O . GLU A 1 100 ? 17.742 6.473 -24.144 1.00 71.06 100 GLU A O 1
ATOM 792 N N . ALA A 1 101 ? 18.322 6.174 -21.990 1.00 73.94 101 ALA A N 1
ATOM 793 C CA . ALA A 1 101 ? 17.069 6.606 -21.396 1.00 73.94 101 ALA A CA 1
ATOM 794 C C . ALA A 1 101 ? 17.059 8.132 -21.211 1.00 73.94 101 ALA A C 1
ATOM 796 O O . ALA A 1 101 ? 17.726 8.653 -20.320 1.00 73.94 101 ALA A O 1
ATOM 797 N N . ILE A 1 102 ? 16.270 8.847 -22.014 1.00 75.00 102 ILE A N 1
ATOM 798 C CA . ILE A 1 102 ? 15.984 10.271 -21.817 1.00 75.00 102 ILE A CA 1
ATOM 799 C C . ILE A 1 102 ? 14.661 10.425 -21.076 1.00 75.00 102 ILE A C 1
ATOM 801 O O . ILE A 1 102 ? 13.604 9.996 -21.546 1.00 75.00 102 ILE A O 1
ATOM 805 N N . TYR A 1 103 ? 14.717 11.102 -19.934 1.00 74.62 103 TYR A N 1
ATOM 806 C CA . TYR A 1 103 ? 13.550 11.444 -19.133 1.00 74.62 103 TYR A CA 1
ATOM 807 C C . TYR A 1 103 ? 13.072 12.852 -19.475 1.00 74.62 103 TYR A C 1
ATOM 809 O O . TYR A 1 103 ? 13.796 13.829 -19.292 1.00 74.62 103 TYR A O 1
ATOM 817 N N . GLN A 1 104 ? 11.840 12.969 -19.966 1.00 74.62 104 GLN A N 1
ATOM 818 C CA . GLN A 1 104 ? 11.195 14.270 -20.102 1.00 74.62 104 GLN A CA 1
ATOM 819 C C . GLN A 1 104 ? 10.785 14.797 -18.724 1.00 74.62 104 GLN A C 1
ATOM 821 O O . GLN A 1 104 ? 10.261 14.023 -17.918 1.00 74.62 104 GLN A O 1
ATOM 826 N N . PRO A 1 105 ? 10.981 16.097 -18.452 1.00 75.0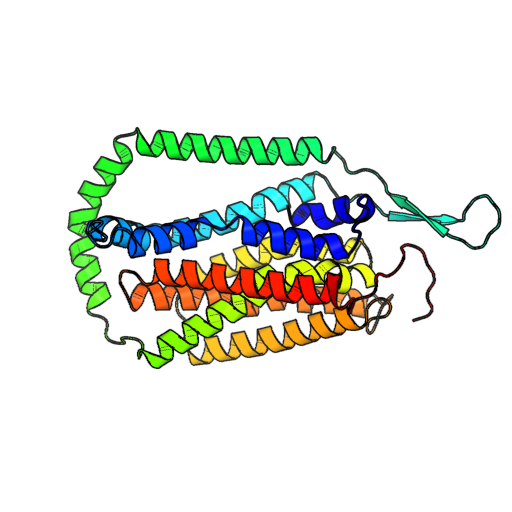0 105 PRO A N 1
ATOM 827 C CA . PRO A 1 105 ? 10.637 16.674 -17.164 1.00 75.00 105 PRO A CA 1
ATOM 828 C C . PRO A 1 105 ? 9.111 16.734 -16.955 1.00 75.00 105 PRO A C 1
ATOM 830 O O . PRO A 1 105 ? 8.357 16.885 -17.924 1.00 75.00 105 PRO A O 1
ATOM 833 N N . PRO A 1 106 ? 8.637 16.641 -15.699 1.00 81.94 106 PRO A N 1
ATOM 834 C CA . PRO A 1 106 ? 7.240 16.896 -15.351 1.00 81.94 106 PRO A CA 1
ATOM 835 C C . PRO A 1 106 ? 6.836 18.357 -15.616 1.00 81.94 106 PRO A C 1
ATOM 837 O O . PRO A 1 106 ? 7.687 19.232 -15.779 1.00 81.94 106 PRO A O 1
ATOM 840 N N . ARG A 1 107 ? 5.524 18.651 -15.602 1.00 86.56 107 ARG A N 1
ATOM 841 C CA . ARG A 1 107 ? 4.995 20.011 -15.853 1.00 86.56 107 ARG A CA 1
ATOM 842 C C . ARG A 1 107 ? 5.492 21.050 -14.848 1.00 86.56 107 ARG A C 1
ATOM 844 O O . ARG A 1 107 ? 5.597 22.224 -15.185 1.00 86.56 107 ARG A O 1
ATOM 851 N N . PHE A 1 108 ? 5.766 20.624 -13.620 1.00 87.81 108 PHE A N 1
ATOM 852 C CA . PHE A 1 108 ? 6.373 21.446 -12.582 1.00 87.81 108 PHE A CA 1
ATOM 853 C C . PHE A 1 108 ? 7.320 20.609 -11.716 1.00 87.81 108 PHE A C 1
ATOM 855 O O . PHE A 1 108 ? 7.231 19.381 -11.679 1.00 87.81 108 PHE A O 1
ATOM 862 N N . SER A 1 109 ? 8.247 21.281 -11.029 1.00 86.50 109 SER A N 1
ATOM 863 C CA . SER A 1 109 ? 9.294 20.638 -10.226 1.00 86.50 109 SER A CA 1
ATOM 864 C C . SER A 1 109 ? 8.744 19.935 -8.978 1.00 86.50 109 SER A C 1
ATOM 866 O O . SER A 1 109 ? 7.770 20.380 -8.370 1.00 86.50 109 SER A O 1
ATOM 868 N N . VAL A 1 110 ? 9.441 18.884 -8.539 1.00 83.56 110 VAL A N 1
ATOM 869 C CA . VAL A 1 110 ? 9.170 18.138 -7.299 1.00 83.56 110 VAL A CA 1
ATOM 870 C C . VAL A 1 110 ? 9.153 19.060 -6.066 1.00 83.56 110 VAL A C 1
ATOM 872 O O . VAL A 1 110 ? 8.378 18.843 -5.137 1.00 83.56 110 VAL A O 1
ATOM 875 N N . SER A 1 111 ? 9.925 20.152 -6.062 1.00 86.56 111 SER A N 1
ATOM 876 C CA . SER A 1 111 ? 9.895 21.132 -4.965 1.00 86.56 111 SER A CA 1
ATOM 877 C C . SER A 1 111 ? 8.539 21.837 -4.836 1.00 86.56 111 SER A C 1
ATOM 879 O O . SER A 1 111 ? 8.062 22.052 -3.724 1.00 86.56 111 SER A O 1
ATOM 881 N N . ILE A 1 112 ? 7.890 22.161 -5.961 1.00 88.88 112 ILE A N 1
ATOM 882 C CA . ILE A 1 112 ? 6.560 22.791 -5.972 1.00 88.88 112 ILE A CA 1
ATOM 883 C C . ILE A 1 112 ? 5.517 21.795 -5.459 1.00 88.88 112 ILE A C 1
ATOM 885 O O . ILE A 1 112 ? 4.663 22.166 -4.659 1.00 88.88 112 ILE A O 1
ATOM 889 N N . TYR A 1 113 ? 5.632 20.520 -5.842 1.00 88.00 113 TYR A N 1
ATOM 890 C CA . TYR A 1 113 ? 4.778 19.454 -5.318 1.00 88.00 113 TYR A CA 1
ATOM 891 C C . TYR A 1 113 ? 4.816 19.387 -3.783 1.00 88.00 113 TYR A C 1
ATOM 893 O O . TYR A 1 113 ? 3.773 19.427 -3.124 1.00 88.00 113 TYR A O 1
ATOM 901 N N . PHE A 1 114 ? 6.017 19.333 -3.196 1.00 87.62 114 PHE A N 1
ATOM 902 C CA . PHE A 1 114 ? 6.168 19.287 -1.741 1.00 87.62 114 PHE A CA 1
ATOM 903 C C . PHE A 1 114 ? 5.731 20.585 -1.056 1.00 87.62 114 PHE A C 1
ATOM 905 O O . PHE A 1 114 ? 5.168 20.519 0.035 1.00 87.62 114 PHE A O 1
ATOM 912 N N . LEU A 1 115 ? 5.906 21.745 -1.699 1.00 91.62 115 LEU A N 1
ATOM 913 C CA . LEU A 1 115 ? 5.370 23.014 -1.204 1.00 91.62 115 LEU A CA 1
ATOM 914 C C . LEU A 1 115 ? 3.835 22.992 -1.149 1.00 91.62 115 LEU A C 1
ATOM 916 O O . LEU A 1 115 ? 3.256 23.378 -0.137 1.00 91.62 115 LEU A O 1
ATOM 920 N N . CYS A 1 116 ? 3.165 22.494 -2.192 1.00 90.81 116 CYS A N 1
ATOM 921 C CA . CYS A 1 116 ? 1.709 22.339 -2.197 1.00 90.81 116 CYS A CA 1
ATOM 922 C C . CYS A 1 116 ? 1.236 21.400 -1.080 1.00 90.81 116 CYS A C 1
ATOM 924 O O . CYS A 1 116 ? 0.288 21.729 -0.368 1.00 90.81 116 CYS A O 1
ATOM 926 N N . LEU A 1 117 ? 1.912 20.262 -0.883 1.00 87.56 117 LEU A N 1
ATOM 927 C CA . LEU A 1 117 ? 1.603 19.356 0.226 1.00 87.56 117 LEU A CA 1
ATOM 928 C C . LEU A 1 117 ? 1.798 20.022 1.588 1.00 87.56 117 LEU A C 1
ATOM 930 O O . LEU A 1 117 ? 0.941 19.885 2.458 1.00 87.56 117 LEU A O 1
ATOM 934 N N . PHE A 1 118 ? 2.890 20.763 1.769 1.00 91.44 118 PHE A N 1
ATOM 935 C CA . PHE A 1 118 ? 3.142 21.512 2.993 1.00 91.44 118 PHE A CA 1
ATOM 936 C C . PHE A 1 118 ? 2.016 22.514 3.271 1.00 91.44 118 PHE A C 1
ATOM 938 O O . PHE A 1 118 ? 1.463 22.513 4.367 1.00 91.44 118 PHE A O 1
ATOM 945 N N . LEU A 1 119 ? 1.600 23.296 2.270 1.00 93.38 119 LEU A N 1
ATOM 946 C CA . LEU A 1 119 ? 0.497 24.249 2.409 1.00 93.38 119 LEU A CA 1
ATOM 947 C C . LEU A 1 119 ? -0.813 23.557 2.811 1.00 93.38 119 LEU A C 1
ATOM 949 O O . LEU A 1 119 ? -1.452 23.978 3.773 1.00 93.38 119 LEU A O 1
ATOM 953 N N . ILE A 1 120 ? -1.178 22.453 2.153 1.00 90.31 120 ILE A N 1
ATOM 954 C CA . ILE A 1 120 ? -2.377 21.670 2.501 1.00 90.31 120 ILE A CA 1
ATOM 955 C C . ILE A 1 120 ? -2.315 21.187 3.959 1.00 90.31 120 ILE A C 1
ATOM 957 O O . ILE A 1 120 ? -3.287 21.330 4.702 1.00 90.31 120 ILE A O 1
ATOM 961 N N . LEU A 1 121 ? -1.167 20.658 4.393 1.00 89.00 121 LEU A N 1
ATOM 962 C CA . LEU A 1 121 ? -0.976 20.192 5.768 1.00 89.00 121 LEU A CA 1
ATOM 963 C C . LEU A 1 121 ? -1.035 21.345 6.780 1.00 89.00 121 LEU A C 1
ATOM 965 O O . LEU A 1 121 ? -1.639 21.192 7.840 1.00 89.00 121 LEU A O 1
ATOM 969 N N . THR A 1 122 ? -0.474 22.514 6.456 1.00 92.19 122 THR A N 1
ATOM 970 C CA . THR A 1 122 ? -0.561 23.698 7.326 1.00 92.19 122 THR A CA 1
ATOM 971 C C . THR A 1 122 ? -1.986 24.224 7.448 1.00 92.19 122 THR A C 1
ATOM 973 O O . THR A 1 122 ? -2.407 24.541 8.556 1.00 92.19 122 THR A O 1
ATOM 976 N N . ILE A 1 123 ? -2.765 24.245 6.361 1.00 91.81 123 ILE A N 1
ATOM 977 C CA . ILE A 1 123 ? -4.185 24.618 6.402 1.00 91.81 123 ILE A CA 1
ATOM 978 C C . ILE A 1 123 ? -4.948 23.640 7.296 1.00 91.81 123 ILE A C 1
ATOM 980 O O . ILE A 1 123 ? -5.678 24.073 8.183 1.00 91.81 123 ILE A O 1
ATOM 984 N N . SER A 1 124 ? -4.717 22.333 7.137 1.00 89.38 124 SER A N 1
ATOM 985 C CA . SER A 1 124 ? -5.323 21.315 8.002 1.00 89.38 124 SER A CA 1
ATOM 986 C C . SER A 1 124 ? -4.962 21.515 9.479 1.00 89.38 124 SER A C 1
ATOM 988 O O . SER A 1 124 ? -5.818 21.344 10.349 1.00 89.38 124 SER A O 1
ATOM 990 N N . LEU A 1 125 ? -3.714 21.890 9.778 1.00 88.50 125 LEU A N 1
ATOM 991 C CA . LEU A 1 125 ? -3.265 22.176 11.140 1.00 88.50 125 LEU A CA 1
ATOM 992 C C . LEU A 1 125 ? -3.941 23.431 11.706 1.00 88.50 125 LEU A C 1
ATOM 994 O O . LEU A 1 125 ? -4.424 23.407 12.836 1.00 88.50 125 LEU A O 1
ATOM 998 N N . ILE A 1 126 ? -4.017 24.508 10.920 1.00 91.38 126 ILE A N 1
ATOM 999 C CA . ILE A 1 126 ? -4.690 25.753 11.308 1.00 91.38 126 ILE A CA 1
ATOM 1000 C C . ILE A 1 126 ? -6.168 25.479 11.594 1.00 91.38 126 ILE A C 1
ATOM 1002 O O . ILE A 1 126 ? -6.663 25.881 12.644 1.00 91.38 126 ILE A O 1
ATOM 1006 N N . SER A 1 127 ? -6.862 24.736 10.725 1.00 88.00 127 SER A N 1
ATOM 1007 C CA . SER A 1 127 ? -8.254 24.334 10.950 1.00 88.00 127 SER A CA 1
ATOM 1008 C C . SER A 1 127 ? -8.427 23.557 12.256 1.00 88.00 127 SER A C 1
ATOM 1010 O O . SER A 1 127 ? -9.359 23.832 13.008 1.00 88.00 127 SER A O 1
ATOM 1012 N N . PHE A 1 128 ? -7.515 22.633 12.572 1.00 84.19 128 PHE A N 1
ATOM 1013 C CA . PHE A 1 128 ? -7.559 21.877 13.825 1.00 84.19 128 PHE A CA 1
ATOM 1014 C C . PHE A 1 128 ? -7.335 22.762 15.065 1.00 84.19 128 PHE A C 1
ATOM 1016 O O . PHE A 1 128 ? -8.045 22.632 16.063 1.00 84.19 128 PHE A O 1
ATOM 1023 N N . VAL A 1 129 ? -6.381 23.697 15.007 1.00 86.25 129 VAL A N 1
ATOM 1024 C CA . VAL A 1 129 ? -6.120 24.652 16.099 1.00 86.25 129 VAL A CA 1
ATOM 1025 C C . VAL A 1 129 ? -7.306 25.595 16.302 1.00 86.25 129 VAL A C 1
ATOM 1027 O O . VAL A 1 129 ? -7.716 25.823 17.440 1.00 86.25 129 VAL A O 1
ATOM 1030 N N . LEU A 1 130 ? -7.906 26.087 15.215 1.00 86.56 130 LEU A N 1
ATOM 1031 C CA . LEU A 1 130 ? -9.108 26.917 15.272 1.00 86.56 130 LEU A CA 1
ATOM 1032 C C . LEU A 1 130 ? -10.278 26.156 15.898 1.00 86.56 130 LEU A C 1
ATOM 1034 O O . LEU A 1 130 ? -10.901 26.680 16.815 1.00 86.56 130 LEU A O 1
ATOM 1038 N N . LEU A 1 131 ? -10.521 24.905 15.493 1.00 81.00 131 LEU A N 1
ATOM 1039 C CA . LEU A 1 131 ? -11.560 24.055 16.091 1.00 81.00 131 LEU A CA 1
ATOM 1040 C C . LEU A 1 131 ? -11.379 23.876 17.605 1.00 81.00 131 LEU A C 1
ATOM 1042 O O . LEU A 1 131 ? -12.368 23.854 18.342 1.00 81.00 131 LEU A O 1
ATOM 1046 N N . ARG A 1 132 ? -10.130 23.789 18.082 1.00 78.06 132 ARG A N 1
ATOM 1047 C CA . ARG A 1 132 ? -9.809 23.719 19.517 1.00 78.06 132 ARG A CA 1
ATOM 1048 C C . ARG A 1 132 ? -10.121 25.023 20.258 1.00 78.06 132 ARG A C 1
ATOM 1050 O O . ARG A 1 132 ? -10.471 24.975 21.433 1.00 78.06 132 ARG A O 1
ATOM 1057 N N . TRP A 1 133 ? -9.937 26.174 19.618 1.00 79.31 133 TRP A N 1
ATOM 1058 C CA . TRP A 1 133 ? -10.169 27.483 20.238 1.00 79.31 133 TRP A CA 1
ATOM 1059 C C . TRP A 1 133 ? -11.615 27.961 20.127 1.00 79.31 133 TRP A C 1
ATOM 1061 O O . TRP A 1 133 ? -12.072 28.732 20.968 1.00 79.31 133 TRP A O 1
ATOM 1071 N N . THR A 1 134 ? -12.359 27.493 19.129 1.00 79.31 134 THR A N 1
ATOM 1072 C CA . THR A 1 134 ? -13.781 27.809 18.995 1.00 79.31 134 THR A CA 1
ATOM 1073 C C . THR A 1 134 ? -14.627 27.022 19.993 1.00 79.31 134 THR A C 1
ATOM 1075 O O . THR A 1 134 ? -14.475 25.813 20.138 1.00 79.31 134 THR A O 1
ATOM 1078 N N . THR A 1 135 ? -15.612 27.678 20.606 1.00 70.56 135 THR A N 1
ATOM 1079 C CA . THR A 1 135 ? -16.635 27.050 21.465 1.00 70.56 135 THR A CA 1
ATOM 1080 C C . THR A 1 135 ? -17.595 26.121 20.714 1.00 70.56 135 THR A C 1
ATOM 1082 O O . THR A 1 135 ? -18.416 25.470 21.355 1.00 70.56 135 THR A O 1
ATOM 1085 N N . ILE A 1 136 ? -17.490 26.019 19.383 1.00 67.81 136 ILE A N 1
ATOM 1086 C CA . ILE A 1 136 ? -18.324 25.158 18.529 1.00 67.81 136 ILE A CA 1
ATOM 1087 C C . ILE A 1 136 ? -18.248 23.699 18.991 1.00 67.81 136 ILE A C 1
ATOM 1089 O O . ILE A 1 136 ? -19.280 23.059 19.161 1.00 67.81 136 ILE A O 1
ATOM 1093 N N . THR A 1 137 ? -17.042 23.199 19.271 1.00 61.44 137 THR A N 1
ATOM 1094 C CA . THR A 1 137 ? -16.830 21.833 19.775 1.00 61.44 137 THR A CA 1
ATOM 1095 C C . THR A 1 137 ? -17.426 21.639 21.167 1.00 61.44 137 THR A C 1
ATOM 1097 O O . THR A 1 137 ? -18.053 20.617 21.420 1.00 61.44 137 THR A O 1
ATOM 1100 N N . ARG A 1 138 ? -17.310 22.637 22.057 1.00 59.00 138 ARG A N 1
ATOM 1101 C CA . ARG A 1 138 ? -17.916 22.596 23.399 1.00 59.00 138 ARG A CA 1
ATOM 1102 C C . ARG A 1 138 ? -19.444 22.551 23.335 1.00 59.00 138 ARG A C 1
ATOM 1104 O O . ARG A 1 138 ? -20.060 21.816 24.096 1.00 59.00 138 ARG A O 1
ATOM 1111 N N . ASN A 1 139 ? -20.046 23.324 22.436 1.00 59.34 139 ASN A N 1
ATOM 1112 C CA . ASN A 1 139 ? -21.498 23.393 22.294 1.00 59.34 139 ASN A CA 1
ATOM 1113 C C . ASN A 1 139 ? -22.064 22.137 21.608 1.00 59.34 139 ASN A C 1
ATOM 1115 O O . ASN A 1 139 ? -23.080 21.626 22.064 1.00 59.34 139 ASN A O 1
ATOM 1119 N N . ALA A 1 140 ? -21.378 21.595 20.592 1.00 58.47 140 ALA A N 1
ATOM 1120 C CA . ALA A 1 140 ? -21.741 20.320 19.964 1.00 58.47 140 ALA A CA 1
ATOM 1121 C C . ALA A 1 140 ? -21.715 19.159 20.975 1.00 58.47 140 ALA A C 1
ATOM 1123 O O . ALA A 1 140 ? -22.668 18.390 21.057 1.00 58.47 140 ALA A O 1
ATOM 1124 N N . TYR A 1 141 ? -20.691 19.117 21.838 1.00 54.59 141 TYR A N 1
ATOM 1125 C CA . TYR A 1 141 ? -20.551 18.092 22.878 1.00 54.59 141 TYR A CA 1
ATOM 1126 C C . TYR A 1 141 ? -21.720 18.080 23.883 1.00 54.59 141 TYR A C 1
ATOM 1128 O O . TYR A 1 141 ? -22.120 17.020 24.356 1.00 54.59 141 TYR A O 1
ATOM 1136 N N . HIS A 1 142 ? -22.287 19.246 24.213 1.00 50.28 142 HIS A N 1
ATOM 1137 C CA . HIS A 1 142 ? -23.420 19.340 25.140 1.00 50.28 142 HIS A CA 1
ATOM 1138 C C . HIS A 1 142 ? -24.756 18.926 24.507 1.00 50.28 142 HIS A C 1
ATOM 1140 O O . HIS A 1 142 ? -25.572 18.317 25.190 1.00 50.28 142 HIS A O 1
ATOM 1146 N N . THR A 1 143 ? -24.979 19.220 23.223 1.00 50.09 143 THR A N 1
ATOM 1147 C CA . THR A 1 143 ? -26.224 18.866 22.518 1.00 50.09 143 THR A CA 1
ATOM 1148 C C . THR A 1 143 ? -26.265 17.388 22.102 1.00 50.09 143 THR A C 1
ATOM 1150 O O . THR A 1 143 ? -27.328 16.770 22.137 1.00 50.09 143 THR A O 1
ATOM 1153 N N . GLU A 1 144 ? -25.120 16.783 21.765 1.00 51.41 144 GLU A N 1
ATOM 1154 C CA . GLU A 1 144 ? -25.040 15.354 21.419 1.00 51.41 144 GLU A CA 1
ATOM 1155 C C . GLU A 1 144 ? -25.064 14.438 22.655 1.00 51.41 144 GLU A C 1
ATOM 1157 O O . GLU A 1 144 ? -25.555 13.317 22.552 1.00 51.41 144 GLU A O 1
ATOM 1162 N N . SER A 1 145 ? -24.627 14.885 23.842 1.00 48.88 145 SER A N 1
ATOM 1163 C CA . SER A 1 145 ? -24.557 14.047 25.057 1.00 48.88 145 SER A CA 1
ATOM 1164 C C . SER A 1 145 ? -25.909 13.508 25.551 1.00 48.88 145 SER A C 1
ATOM 1166 O O . SER A 1 145 ? -25.934 12.419 26.116 1.00 48.88 145 SER A O 1
ATOM 1168 N N . GLU A 1 146 ? -27.021 14.228 25.379 1.00 45.47 146 GLU A N 1
ATOM 1169 C CA . GLU A 1 146 ? -28.344 13.751 25.828 1.00 45.47 146 GLU A CA 1
ATOM 1170 C C . GLU A 1 146 ? -28.971 12.770 24.824 1.00 45.47 146 GLU A C 1
ATOM 1172 O O . GLU A 1 146 ? -29.547 11.761 25.221 1.00 45.47 146 GLU A O 1
ATOM 1177 N N . THR A 1 147 ? -28.775 13.001 23.523 1.00 47.97 147 THR A N 1
ATOM 1178 C CA . THR A 1 147 ? -29.332 12.159 22.447 1.00 47.97 147 THR A CA 1
ATOM 1179 C C . THR A 1 147 ? -28.500 10.888 22.208 1.00 47.97 147 THR A C 1
ATOM 1181 O O . THR A 1 147 ? -29.022 9.839 21.833 1.00 47.97 147 THR A O 1
ATOM 1184 N N . SER A 1 148 ? -27.185 10.954 22.434 1.00 51.28 148 SER A N 1
ATOM 1185 C CA . SER A 1 148 ? -26.265 9.830 22.223 1.00 51.28 148 SER A CA 1
ATOM 1186 C C . SER A 1 148 ? -26.322 8.785 23.337 1.00 51.28 148 SER A C 1
ATOM 1188 O O . SER A 1 148 ? -26.108 7.612 23.039 1.00 51.28 148 SER A O 1
ATOM 1190 N N . LEU A 1 149 ? -26.666 9.144 24.583 1.00 51.38 149 LEU A N 1
ATOM 1191 C CA . LEU A 1 149 ? -26.804 8.170 25.677 1.00 51.38 149 LEU A CA 1
ATOM 1192 C C . LEU A 1 149 ? -27.937 7.156 25.419 1.00 51.38 149 LEU A C 1
ATOM 1194 O O . LEU A 1 149 ? -27.728 5.960 25.616 1.00 51.38 149 LEU A O 1
ATOM 1198 N N . GLU A 1 150 ? -29.085 7.598 24.894 1.00 48.50 150 GLU A N 1
ATOM 1199 C CA . GLU A 1 150 ? -30.177 6.694 24.488 1.00 48.50 150 GLU A CA 1
ATOM 1200 C C . GLU A 1 150 ? -29.772 5.800 23.302 1.00 48.50 150 GLU A C 1
ATOM 1202 O O . GLU A 1 150 ? -30.038 4.595 23.295 1.00 48.50 150 GLU A O 1
ATOM 1207 N N . ILE A 1 151 ? -29.058 6.356 22.314 1.00 53.44 151 ILE A N 1
ATOM 1208 C CA . ILE A 1 151 ? -28.572 5.599 21.150 1.00 53.44 151 ILE A CA 1
ATOM 1209 C C . ILE A 1 151 ? -27.530 4.550 21.575 1.00 53.44 151 ILE A C 1
ATOM 1211 O O . ILE A 1 151 ? -27.547 3.424 21.073 1.00 53.44 151 ILE A O 1
ATOM 1215 N N . ILE A 1 152 ? -26.653 4.878 22.524 1.00 52.97 152 ILE A N 1
ATOM 1216 C CA . ILE A 1 152 ? -25.632 3.981 23.079 1.00 52.97 152 ILE A CA 1
ATOM 1217 C C . ILE A 1 152 ? -26.281 2.782 23.775 1.00 52.97 152 ILE A C 1
ATOM 1219 O O . ILE A 1 152 ? -25.886 1.656 23.473 1.00 52.97 152 ILE A O 1
ATOM 1223 N N . ASP A 1 153 ? -27.316 2.975 24.596 1.00 49.88 153 ASP A N 1
ATOM 1224 C CA . ASP A 1 153 ? -28.045 1.856 25.213 1.00 49.88 153 ASP A CA 1
ATOM 1225 C C . ASP A 1 153 ? -28.725 0.959 24.160 1.00 49.88 153 ASP A C 1
ATOM 1227 O O . ASP A 1 153 ? -28.702 -0.272 24.270 1.00 49.88 153 ASP A O 1
ATOM 1231 N N . THR A 1 154 ? -29.223 1.522 23.052 1.00 51.91 154 THR A N 1
ATOM 1232 C CA . THR A 1 154 ? -29.715 0.719 21.910 1.00 51.91 154 THR A CA 1
ATOM 1233 C C . THR A 1 154 ? -28.624 0.039 21.062 1.00 51.91 154 THR A C 1
ATOM 1235 O O . THR A 1 154 ? -28.872 -1.019 20.481 1.00 51.91 154 THR A O 1
ATOM 1238 N N . ILE A 1 155 ? -27.404 0.584 20.980 1.00 52.78 155 ILE A N 1
ATOM 1239 C CA . ILE A 1 155 ? -26.274 -0.024 20.246 1.00 52.78 155 ILE A CA 1
ATOM 1240 C C . ILE A 1 155 ? -25.597 -1.123 21.078 1.00 52.78 155 ILE A C 1
ATOM 1242 O O . ILE A 1 155 ? -25.209 -2.155 20.522 1.00 52.78 155 ILE A O 1
ATOM 1246 N N . TYR A 1 156 ? -25.479 -0.936 22.396 1.00 51.75 156 TYR A N 1
ATOM 1247 C CA . TYR A 1 156 ? -24.923 -1.925 23.327 1.00 51.75 156 TYR A CA 1
ATOM 1248 C C . TYR A 1 156 ? -25.884 -3.088 23.616 1.00 51.75 156 TYR A C 1
ATOM 1250 O O . TYR A 1 156 ? -25.429 -4.175 23.971 1.00 51.75 156 TYR A O 1
ATOM 1258 N N . SER A 1 157 ? -27.193 -2.908 23.411 1.00 43.78 157 SER A N 1
ATOM 1259 C CA . SER A 1 157 ? -28.211 -3.951 23.621 1.00 43.78 157 SER A CA 1
ATOM 1260 C C . SER A 1 157 ? -28.381 -4.939 22.457 1.00 43.78 157 SER A C 1
ATOM 1262 O O . SER A 1 157 ? -29.139 -5.899 22.585 1.00 43.78 157 SER A O 1
ATOM 1264 N N . GLN A 1 158 ? -27.662 -4.789 21.337 1.00 47.28 158 GLN A N 1
ATOM 1265 C CA . GLN A 1 158 ? -27.685 -5.770 20.241 1.00 47.28 158 GLN A CA 1
ATOM 1266 C C . GLN A 1 158 ? -26.748 -6.961 20.537 1.00 47.28 158 GLN A C 1
ATOM 1268 O O . GLN A 1 158 ? -25.521 -6.805 20.514 1.00 47.28 158 GLN A O 1
ATOM 1273 N N . PRO A 1 159 ? -27.259 -8.193 20.749 1.00 53.06 159 PRO A N 1
ATOM 1274 C CA . PRO A 1 159 ? -26.413 -9.323 21.081 1.00 53.06 159 PRO A CA 1
ATOM 1275 C C . PRO A 1 159 ? -25.825 -9.944 19.810 1.00 53.06 159 PRO A C 1
ATOM 1277 O O . PRO A 1 159 ? -26.477 -10.669 19.059 1.00 53.06 159 PRO A O 1
ATOM 1280 N N . LYS A 1 160 ? -24.528 -9.711 19.615 1.00 50.25 160 LYS A N 1
ATOM 1281 C CA . LYS A 1 160 ? -23.550 -10.757 19.276 1.00 50.25 160 LYS A CA 1
ATOM 1282 C C . LYS A 1 160 ? -22.167 -10.220 19.613 1.00 50.25 160 LYS A C 1
ATOM 1284 O O . LYS A 1 160 ? -21.443 -9.730 18.746 1.00 50.25 160 LYS A O 1
ATOM 1289 N N . SER A 1 161 ? -21.819 -10.292 20.897 1.00 59.31 161 SER A N 1
ATOM 1290 C CA . SER A 1 161 ? -20.441 -10.100 21.326 1.00 59.31 161 SER A CA 1
ATOM 1291 C C . SER A 1 161 ? -19.575 -11.102 20.562 1.00 59.31 161 SER A C 1
ATOM 1293 O O . SER A 1 161 ? -19.782 -12.316 20.583 1.00 59.31 161 SER A O 1
ATOM 1295 N N . LEU A 1 162 ? -18.651 -10.563 19.773 1.00 73.44 162 LEU A N 1
ATOM 1296 C CA . LEU A 1 162 ? -17.629 -11.341 19.100 1.00 73.44 162 LEU A CA 1
ATOM 1297 C C . LEU A 1 162 ? -16.901 -12.178 20.159 1.00 73.44 162 LEU A C 1
ATOM 1299 O O . LEU A 1 162 ? -16.499 -11.635 21.186 1.00 73.44 162 LEU A O 1
ATOM 1303 N N . THR A 1 163 ? -16.744 -13.485 19.945 1.00 84.19 163 THR A N 1
ATOM 1304 C CA . THR A 1 163 ? -15.984 -14.295 20.903 1.00 84.19 163 THR A CA 1
ATOM 1305 C C . THR A 1 163 ? -14.548 -13.777 20.956 1.00 84.19 163 THR A C 1
ATOM 1307 O O . THR A 1 163 ? -13.968 -13.462 19.915 1.00 84.19 163 THR A O 1
ATOM 1310 N N . THR A 1 164 ? -13.955 -13.705 22.148 1.00 84.88 164 THR A N 1
ATOM 1311 C CA . THR A 1 164 ? -12.555 -13.295 22.345 1.00 84.88 164 THR A CA 1
ATOM 1312 C C . THR A 1 164 ? -11.580 -13.946 21.348 1.00 84.88 164 THR A C 1
ATOM 1314 O O . THR A 1 164 ? -10.808 -13.214 20.731 1.00 84.88 164 THR A O 1
ATOM 1317 N N . PRO A 1 165 ? -11.631 -15.270 21.074 1.00 87.75 165 PRO A N 1
ATOM 1318 C CA . PRO A 1 165 ? -10.770 -15.876 20.053 1.00 87.75 165 PRO A CA 1
ATOM 1319 C C . PRO A 1 165 ? -11.033 -15.349 18.635 1.00 87.75 165 PRO A C 1
ATOM 1321 O O . PRO A 1 165 ? -10.087 -15.132 17.881 1.00 87.75 165 PRO A O 1
ATOM 1324 N N . SER A 1 166 ? -12.290 -15.084 18.265 1.00 89.38 166 SER A N 1
ATOM 1325 C CA . SER A 1 166 ? -12.614 -14.492 16.960 1.00 89.38 166 SER A CA 1
ATOM 1326 C C . SER A 1 166 ? -12.078 -13.067 16.832 1.00 89.38 166 SER A C 1
ATOM 1328 O O . SER A 1 166 ? -11.619 -12.679 15.761 1.00 89.38 166 SER A O 1
ATOM 1330 N N . TYR A 1 167 ? -12.131 -12.288 17.914 1.00 88.88 167 TYR A N 1
ATOM 1331 C CA . TYR A 1 167 ? -11.579 -10.936 17.958 1.00 88.88 167 TYR A CA 1
ATOM 1332 C C . TYR A 1 167 ? -10.055 -10.936 17.826 1.00 88.88 167 TYR A C 1
ATOM 1334 O O . TYR A 1 167 ? -9.510 -10.176 17.024 1.00 88.88 167 TYR A O 1
ATOM 1342 N N . ILE A 1 168 ? -9.372 -11.833 18.541 1.00 91.19 168 ILE A 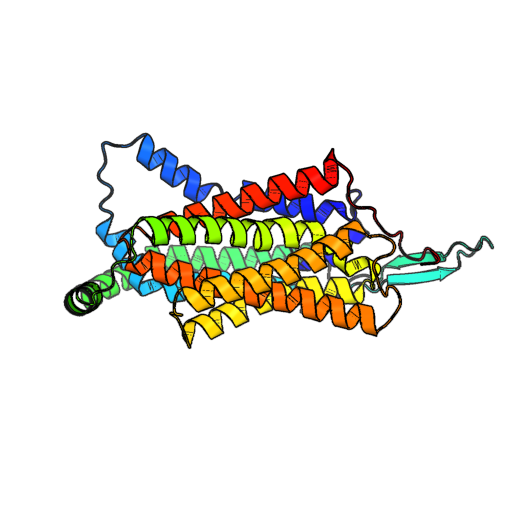N 1
ATOM 1343 C CA . ILE A 1 168 ? -7.920 -12.013 18.424 1.00 91.19 168 ILE A CA 1
ATOM 1344 C C . ILE A 1 168 ? -7.552 -12.417 16.993 1.00 91.19 168 ILE A C 1
ATOM 1346 O O . ILE A 1 168 ? -6.683 -11.790 16.390 1.00 91.19 168 ILE A O 1
ATOM 1350 N N . LEU A 1 169 ? -8.251 -13.397 16.409 1.00 94.38 169 LEU A N 1
ATOM 1351 C CA . LEU A 1 169 ? -8.014 -13.827 15.030 1.00 94.38 169 LEU A CA 1
ATOM 1352 C C . LEU A 1 169 ? -8.203 -12.678 14.030 1.00 94.38 169 LEU A C 1
ATOM 1354 O O . LEU A 1 169 ? -7.348 -12.463 13.176 1.00 94.38 169 LEU A O 1
ATOM 1358 N N . LEU A 1 170 ? -9.291 -11.911 14.139 1.00 93.06 170 LEU A N 1
ATOM 1359 C CA . LEU A 1 170 ? -9.533 -10.761 13.262 1.00 93.06 170 LEU A CA 1
ATOM 1360 C C . LEU A 1 170 ? -8.476 -9.665 13.447 1.00 93.06 170 LEU A C 1
ATOM 1362 O O . LEU A 1 170 ? -8.067 -9.043 12.471 1.00 93.06 170 LEU A O 1
ATOM 1366 N N . SER A 1 171 ? -7.981 -9.472 14.668 1.00 92.50 171 SER A N 1
ATOM 1367 C CA . SER A 1 171 ? -6.891 -8.535 14.949 1.00 92.50 171 SER A CA 1
ATOM 1368 C C . SER A 1 171 ? -5.585 -8.993 14.290 1.00 92.50 171 SER A C 1
ATOM 1370 O O . SER A 1 171 ? -4.926 -8.208 13.609 1.00 92.50 171 SER A O 1
ATOM 1372 N N . LEU A 1 172 ? -5.217 -10.272 14.410 1.00 95.38 172 LEU A N 1
ATOM 1373 C CA . LEU A 1 172 ? -4.042 -10.833 13.728 1.00 95.38 172 LEU A CA 1
ATOM 1374 C C . LEU A 1 172 ? -4.154 -10.698 12.204 1.00 95.38 172 LEU A C 1
ATOM 1376 O O . LEU A 1 172 ? -3.213 -10.245 11.554 1.00 95.38 172 LEU A O 1
ATOM 1380 N N . LEU A 1 173 ? -5.329 -10.993 11.645 1.00 96.31 173 LEU A N 1
ATOM 1381 C CA . LEU A 1 173 ? -5.605 -10.802 10.222 1.00 96.31 173 LEU A CA 1
ATOM 1382 C C . LEU A 1 173 ? -5.520 -9.329 9.802 1.00 96.31 173 LEU A C 1
ATOM 1384 O O . LEU A 1 173 ? -5.036 -9.040 8.714 1.00 96.31 173 LEU A O 1
ATOM 1388 N N . CYS A 1 174 ? -5.926 -8.388 10.656 1.00 95.38 174 CYS A N 1
ATOM 1389 C CA . CYS A 1 174 ? -5.758 -6.957 10.398 1.00 95.38 174 CYS A CA 1
ATOM 1390 C C . CYS A 1 174 ? -4.283 -6.543 10.338 1.00 95.38 174 CYS A C 1
ATOM 1392 O O . CYS A 1 174 ? -3.906 -5.749 9.473 1.00 95.38 174 CYS A O 1
ATOM 1394 N N . SER A 1 175 ? -3.445 -7.085 11.227 1.00 96.06 175 SER A N 1
ATOM 1395 C CA . SER A 1 175 ? -1.994 -6.863 11.181 1.00 96.06 175 SER A CA 1
ATOM 1396 C C . SER A 1 175 ? -1.405 -7.410 9.878 1.00 96.06 175 SER A C 1
ATOM 1398 O O . SER A 1 175 ? -0.703 -6.685 9.179 1.00 96.06 175 SER A O 1
ATOM 1400 N N . TYR A 1 176 ? -1.789 -8.626 9.477 1.00 97.56 176 TYR A N 1
ATOM 1401 C CA . TYR A 1 176 ? -1.402 -9.203 8.185 1.00 97.56 176 TYR A CA 1
ATOM 1402 C C . TYR A 1 176 ? -1.843 -8.345 6.987 1.00 97.56 176 TYR A C 1
ATOM 1404 O O . TYR A 1 176 ? -1.044 -8.039 6.110 1.00 97.56 176 TYR A O 1
ATOM 1412 N N . ILE A 1 177 ? -3.101 -7.902 6.948 1.00 96.94 177 ILE A N 1
ATOM 1413 C CA . ILE A 1 177 ? -3.583 -7.019 5.878 1.00 96.94 177 ILE A CA 1
ATOM 1414 C C . ILE A 1 177 ? -2.746 -5.736 5.825 1.00 96.94 177 ILE A C 1
ATOM 1416 O O . ILE A 1 177 ? -2.350 -5.294 4.749 1.00 96.94 177 ILE A O 1
ATOM 1420 N N . SER A 1 178 ? -2.468 -5.144 6.986 1.00 95.44 178 SER A N 1
ATOM 1421 C CA . SER A 1 178 ? -1.725 -3.885 7.078 1.00 95.44 178 SER A CA 1
ATOM 1422 C C . SER A 1 178 ? -0.263 -4.062 6.663 1.00 95.44 178 SER A C 1
ATOM 1424 O O . SER A 1 178 ? 0.285 -3.187 5.994 1.00 95.44 178 SER A O 1
ATOM 1426 N N . SER A 1 179 ? 0.345 -5.211 6.979 1.00 96.38 179 SER A N 1
ATOM 1427 C CA . SER A 1 179 ? 1.700 -5.554 6.542 1.00 96.38 179 SER A CA 1
ATOM 1428 C C . SER A 1 179 ? 1.788 -5.691 5.024 1.00 96.38 179 SER A C 1
ATOM 1430 O O . SER A 1 179 ? 2.735 -5.194 4.415 1.00 96.38 179 SER A O 1
ATOM 1432 N N . VAL A 1 180 ? 0.776 -6.289 4.393 1.00 96.88 180 VAL A N 1
ATOM 1433 C CA . VAL A 1 180 ? 0.716 -6.432 2.935 1.00 96.88 180 VAL A CA 1
ATOM 1434 C C . VAL A 1 180 ? 0.458 -5.090 2.251 1.00 96.88 180 VAL A C 1
ATOM 1436 O O . VAL A 1 180 ? 1.222 -4.695 1.373 1.00 96.88 180 VAL A O 1
ATOM 1439 N N . VAL A 1 181 ? -0.596 -4.373 2.651 1.00 94.12 181 VAL A N 1
ATOM 1440 C CA . VAL A 1 181 ? -1.072 -3.170 1.947 1.00 94.12 181 VAL A CA 1
ATOM 1441 C C . VAL A 1 181 ? -0.126 -1.980 2.122 1.00 94.12 181 VAL A C 1
ATOM 1443 O O . VAL A 1 181 ? 0.147 -1.274 1.152 1.00 94.12 181 VAL A O 1
ATOM 1446 N N . PHE A 1 182 ? 0.384 -1.760 3.337 1.00 91.81 182 PHE A N 1
ATOM 1447 C CA . PHE A 1 182 ? 1.204 -0.586 3.672 1.00 91.81 182 PHE A CA 1
ATOM 1448 C C . PHE A 1 182 ? 2.700 -0.896 3.834 1.00 91.81 182 PHE A C 1
ATOM 1450 O O . PHE A 1 182 ? 3.501 0.030 3.961 1.00 91.81 182 PHE A O 1
ATOM 1457 N N . GLY A 1 183 ? 3.078 -2.177 3.826 1.00 92.12 183 GLY A N 1
ATOM 1458 C CA . GLY A 1 183 ? 4.469 -2.631 3.819 1.00 92.12 183 GLY A CA 1
ATOM 1459 C C . GLY A 1 183 ? 4.867 -3.189 2.454 1.00 92.12 183 GLY A C 1
ATOM 1460 O O . GLY A 1 183 ? 5.510 -2.506 1.660 1.00 92.12 183 GLY A O 1
ATOM 1461 N N . PHE A 1 184 ? 4.451 -4.423 2.160 1.00 94.75 184 PHE A N 1
ATOM 1462 C CA . PHE A 1 184 ? 4.925 -5.162 0.985 1.00 94.75 184 PHE A CA 1
ATOM 1463 C C . PHE A 1 184 ? 4.549 -4.530 -0.353 1.00 94.75 184 PHE A C 1
ATOM 1465 O O . PHE A 1 184 ? 5.438 -4.328 -1.175 1.00 94.75 184 PHE A O 1
ATOM 1472 N N . LEU A 1 185 ? 3.270 -4.217 -0.598 1.00 93.38 185 LEU A N 1
ATOM 1473 C CA . LEU A 1 185 ? 2.828 -3.667 -1.889 1.00 93.38 185 LEU A CA 1
ATOM 1474 C C . LEU A 1 185 ? 3.534 -2.348 -2.216 1.00 93.38 185 LEU A C 1
ATOM 1476 O O . LEU A 1 185 ? 3.859 -2.091 -3.370 1.00 93.38 185 LEU A O 1
ATOM 1480 N N . LEU A 1 186 ? 3.841 -1.541 -1.200 1.00 89.19 186 LEU A N 1
ATOM 1481 C CA . LEU A 1 186 ? 4.634 -0.332 -1.371 1.00 89.19 186 LEU A CA 1
ATOM 1482 C C . LEU A 1 186 ? 6.055 -0.660 -1.856 1.00 89.19 186 LEU A C 1
ATOM 1484 O O . LEU A 1 186 ? 6.488 -0.140 -2.886 1.00 89.19 186 LEU A O 1
ATOM 1488 N N . ALA A 1 187 ? 6.745 -1.561 -1.157 1.00 90.69 187 ALA A N 1
ATOM 1489 C CA . ALA A 1 187 ? 8.124 -1.938 -1.454 1.00 90.69 187 ALA A CA 1
ATOM 1490 C C . ALA A 1 187 ? 8.288 -2.630 -2.817 1.00 90.69 187 ALA A C 1
ATOM 1492 O O . ALA A 1 187 ? 9.207 -2.307 -3.567 1.00 90.69 187 ALA A O 1
ATOM 1493 N N . ILE A 1 188 ? 7.387 -3.555 -3.166 1.00 93.88 188 ILE A N 1
ATOM 1494 C CA . ILE A 1 188 ? 7.504 -4.353 -4.397 1.00 93.88 188 ILE A CA 1
ATOM 1495 C C . ILE A 1 188 ? 6.917 -3.665 -5.631 1.00 93.88 188 ILE A C 1
ATOM 1497 O O . ILE A 1 188 ? 7.082 -4.182 -6.732 1.00 93.88 188 ILE A O 1
ATOM 1501 N N . SER A 1 189 ? 6.229 -2.526 -5.479 1.00 92.62 189 SER A N 1
ATOM 1502 C CA . SER A 1 189 ? 5.557 -1.826 -6.588 1.00 92.62 189 SER A CA 1
ATOM 1503 C C . SER A 1 189 ? 6.483 -1.565 -7.779 1.00 92.62 189 SER A C 1
ATOM 1505 O O . SER A 1 189 ? 6.099 -1.813 -8.923 1.00 92.62 189 SER A O 1
ATOM 1507 N N . SER A 1 190 ? 7.721 -1.151 -7.505 1.00 92.00 190 SER A N 1
ATOM 1508 C CA . SER A 1 190 ? 8.784 -0.957 -8.492 1.00 92.00 190 SER A CA 1
ATOM 1509 C C . SER A 1 190 ? 9.073 -2.242 -9.273 1.00 92.00 190 SER A C 1
ATOM 1511 O O . SER A 1 190 ? 8.987 -2.255 -10.498 1.00 92.00 190 SER A O 1
ATOM 1513 N N . TYR A 1 191 ? 9.326 -3.344 -8.565 1.00 92.94 191 TYR A N 1
ATOM 1514 C CA . TYR A 1 191 ? 9.699 -4.638 -9.145 1.00 92.94 191 TYR A CA 1
ATOM 1515 C C . TYR A 1 191 ? 8.541 -5.351 -9.848 1.00 92.94 191 TYR A C 1
ATOM 1517 O O . TYR A 1 191 ? 8.757 -6.070 -10.817 1.00 92.94 191 TYR A O 1
ATOM 1525 N N . ALA A 1 192 ? 7.305 -5.155 -9.389 1.00 94.69 192 ALA A N 1
ATOM 1526 C CA . ALA A 1 192 ? 6.135 -5.796 -9.977 1.00 94.69 192 ALA A CA 1
ATOM 1527 C C . ALA A 1 192 ? 5.644 -5.084 -11.248 1.00 94.69 192 ALA A C 1
ATOM 1529 O O . ALA A 1 192 ? 5.180 -5.741 -12.178 1.00 94.69 192 ALA A O 1
ATOM 1530 N N . LEU A 1 193 ? 5.714 -3.747 -11.293 1.00 93.81 193 LEU A N 1
ATOM 1531 C CA . LEU A 1 193 ? 5.036 -2.953 -12.323 1.00 93.81 193 LEU A CA 1
ATOM 1532 C C . LEU A 1 193 ? 5.981 -2.339 -13.360 1.00 93.81 193 LEU A C 1
ATOM 1534 O O . LEU A 1 193 ? 5.598 -2.248 -14.527 1.00 93.81 193 LEU A O 1
ATOM 1538 N N . MET A 1 194 ? 7.200 -1.929 -12.986 1.00 89.06 194 MET A N 1
ATOM 1539 C CA . MET A 1 194 ? 8.129 -1.330 -13.955 1.00 89.06 194 MET A CA 1
ATOM 1540 C C . MET A 1 194 ? 8.577 -2.266 -15.079 1.00 89.06 194 MET A C 1
ATOM 1542 O O . MET A 1 194 ? 8.725 -1.755 -16.193 1.00 89.06 194 MET A O 1
ATOM 1546 N N . PRO A 1 195 ? 8.732 -3.594 -14.888 1.00 90.44 195 PRO A N 1
ATOM 1547 C CA . PRO A 1 195 ? 9.069 -4.481 -16.000 1.00 90.44 195 PRO A CA 1
ATOM 1548 C C . PRO A 1 195 ? 8.068 -4.424 -17.163 1.00 90.44 195 PRO A C 1
ATOM 1550 O O . PRO A 1 195 ? 8.471 -4.597 -18.308 1.00 90.44 195 PRO A O 1
ATOM 1553 N N . TYR A 1 196 ? 6.791 -4.126 -16.885 1.00 89.62 196 TYR A N 1
ATOM 1554 C CA . TYR A 1 196 ? 5.726 -3.972 -17.888 1.00 89.62 196 TYR A CA 1
ATOM 1555 C C . TYR A 1 196 ? 5.652 -2.563 -18.498 1.00 89.62 196 TYR A C 1
ATOM 1557 O O . TYR A 1 196 ? 4.791 -2.296 -19.340 1.00 89.62 196 TYR A O 1
ATOM 1565 N N . GLY A 1 197 ? 6.526 -1.651 -18.069 1.00 87.00 197 GLY A N 1
ATOM 1566 C CA . GLY A 1 197 ? 6.688 -0.311 -18.617 1.00 87.00 197 GLY A CA 1
ATOM 1567 C C . GLY A 1 197 ? 6.415 0.811 -17.615 1.00 87.00 197 GLY A C 1
ATOM 1568 O O . GLY A 1 197 ? 5.564 0.723 -16.731 1.00 87.00 197 GLY A O 1
ATOM 1569 N N . HIS A 1 198 ? 7.088 1.945 -17.823 1.00 85.00 198 HIS A N 1
ATOM 1570 C CA . HIS A 1 198 ? 6.991 3.122 -16.951 1.00 85.00 198 HIS A CA 1
ATOM 1571 C C . HIS A 1 198 ? 5.555 3.661 -16.804 1.00 85.00 198 HIS A C 1
ATOM 1573 O O . HIS A 1 198 ? 5.144 4.091 -15.728 1.00 85.00 198 HIS A O 1
ATOM 1579 N N . LYS A 1 199 ? 4.747 3.590 -17.873 1.00 87.19 199 LYS A N 1
ATOM 1580 C CA . LYS A 1 199 ? 3.326 3.982 -17.828 1.00 87.19 199 LYS A CA 1
ATOM 1581 C C . LYS A 1 199 ? 2.510 3.095 -16.883 1.00 87.19 199 LYS A C 1
ATOM 1583 O O . LYS A 1 199 ? 1.619 3.601 -16.211 1.00 87.19 199 LYS A O 1
ATOM 1588 N N . ILE A 1 200 ? 2.814 1.798 -16.836 1.00 91.00 200 ILE A N 1
ATOM 1589 C CA . ILE A 1 200 ? 2.122 0.825 -15.984 1.00 91.00 200 ILE A CA 1
ATOM 1590 C C . ILE A 1 200 ? 2.457 1.086 -14.522 1.00 91.00 200 ILE A C 1
ATOM 1592 O O . ILE A 1 200 ? 1.551 1.174 -13.698 1.00 91.00 200 ILE A O 1
ATOM 1596 N N . PHE A 1 201 ? 3.734 1.319 -14.219 1.00 90.44 201 PHE A N 1
ATOM 1597 C CA . PHE A 1 201 ? 4.149 1.727 -12.882 1.00 90.44 201 PHE A CA 1
ATOM 1598 C C . PHE A 1 201 ? 3.469 3.024 -12.431 1.00 90.44 201 PHE A C 1
ATOM 1600 O O . PHE A 1 201 ? 2.856 3.045 -11.369 1.00 90.44 201 PHE A O 1
ATOM 1607 N N . TYR A 1 202 ? 3.478 4.063 -13.273 1.00 89.19 202 TYR A N 1
ATOM 1608 C CA . TYR A 1 202 ? 2.816 5.340 -12.987 1.00 89.19 202 TYR A CA 1
ATOM 1609 C C . TYR A 1 202 ? 1.315 5.192 -12.696 1.00 89.19 202 TYR A C 1
ATOM 1611 O O . TYR A 1 202 ? 0.810 5.738 -11.717 1.00 89.19 202 TYR A O 1
ATOM 1619 N N . LEU A 1 203 ? 0.588 4.436 -13.527 1.00 91.19 203 LEU A N 1
ATOM 1620 C CA . LEU A 1 203 ? -0.838 4.183 -13.305 1.00 91.19 203 LEU A CA 1
ATOM 1621 C C . LEU A 1 203 ? -1.069 3.396 -12.013 1.00 91.19 203 LEU A C 1
ATOM 1623 O O . LEU A 1 203 ? -1.954 3.745 -11.233 1.00 91.19 203 LEU A O 1
ATOM 1627 N N . GLY A 1 204 ? -0.262 2.362 -11.769 1.00 92.00 204 GLY A N 1
ATOM 1628 C CA . GLY A 1 204 ? -0.341 1.547 -10.565 1.00 92.00 204 GLY A CA 1
ATOM 1629 C C . GLY A 1 204 ? -0.169 2.372 -9.292 1.00 92.00 204 GLY A C 1
ATOM 1630 O O . GLY A 1 204 ? -1.017 2.299 -8.403 1.00 92.00 204 GLY A O 1
ATOM 1631 N N . THR A 1 205 ? 0.869 3.205 -9.204 1.00 88.88 205 THR A N 1
ATOM 1632 C CA . THR A 1 205 ? 1.140 3.995 -7.992 1.00 88.88 205 THR A CA 1
ATOM 1633 C C . THR A 1 205 ? 0.118 5.102 -7.753 1.00 88.88 205 THR A C 1
ATOM 1635 O O . THR A 1 205 ? -0.230 5.350 -6.601 1.00 88.88 205 THR A O 1
ATOM 1638 N N . ILE A 1 206 ? -0.409 5.740 -8.803 1.00 89.88 206 ILE A N 1
ATOM 1639 C CA . ILE A 1 206 ? -1.386 6.830 -8.656 1.00 89.88 206 ILE A CA 1
ATOM 1640 C C . ILE A 1 206 ? -2.770 6.317 -8.307 1.00 89.88 206 ILE A C 1
ATOM 1642 O O . ILE A 1 206 ? -3.443 6.926 -7.477 1.00 89.88 206 ILE A O 1
ATOM 1646 N N . ILE A 1 207 ? -3.208 5.226 -8.939 1.00 91.62 207 ILE A N 1
ATOM 1647 C CA . ILE A 1 207 ? -4.562 4.688 -8.772 1.00 91.62 207 ILE A CA 1
ATOM 1648 C C . ILE A 1 207 ? -4.683 3.878 -7.472 1.00 91.62 207 ILE A C 1
ATOM 1650 O O . ILE A 1 207 ? -5.765 3.834 -6.891 1.00 91.62 207 ILE A O 1
ATOM 1654 N N . SER A 1 208 ? -3.595 3.295 -6.953 1.00 91.81 208 SER A N 1
ATOM 1655 C CA . SER A 1 208 ? -3.621 2.532 -5.688 1.00 91.81 208 SER A CA 1
ATOM 1656 C C . SER A 1 208 ? -4.233 3.319 -4.505 1.00 91.81 208 SER A C 1
ATOM 1658 O O . SER A 1 208 ? -5.150 2.796 -3.869 1.00 91.81 208 SER A O 1
ATOM 1660 N N . PRO A 1 209 ? -3.842 4.586 -4.243 1.00 90.25 209 PRO A N 1
ATOM 1661 C CA . PRO A 1 209 ? -4.537 5.492 -3.320 1.00 90.25 209 PRO A CA 1
ATOM 1662 C C . PRO A 1 209 ? -6.059 5.576 -3.509 1.00 90.25 209 PRO A C 1
ATOM 1664 O O . PRO A 1 209 ? -6.808 5.505 -2.537 1.00 90.25 209 PRO A O 1
ATOM 1667 N N . TRP A 1 210 ? -6.534 5.676 -4.754 1.00 91.00 210 TRP A N 1
ATOM 1668 C CA . TRP A 1 210 ? -7.965 5.765 -5.059 1.00 91.00 210 TRP A CA 1
ATOM 1669 C C . TRP A 1 210 ? -8.706 4.466 -4.757 1.00 91.00 210 TRP A C 1
ATOM 1671 O O . TRP A 1 210 ? -9.854 4.513 -4.319 1.00 91.00 210 TRP A O 1
ATOM 1681 N N . MET A 1 211 ? -8.063 3.308 -4.942 1.00 92.00 211 MET A N 1
ATOM 1682 C CA . MET A 1 211 ? -8.664 2.016 -4.594 1.00 92.00 211 MET A CA 1
ATOM 1683 C C . MET A 1 211 ? -8.995 1.935 -3.101 1.00 92.00 211 MET A C 1
ATOM 1685 O O . MET A 1 211 ? -10.066 1.450 -2.739 1.00 92.00 211 MET A O 1
ATOM 1689 N N . LEU A 1 212 ? -8.131 2.475 -2.234 1.00 87.75 212 LEU A N 1
ATOM 1690 C CA . LEU A 1 212 ? -8.394 2.555 -0.794 1.00 87.75 212 LEU A CA 1
ATOM 1691 C C . LEU A 1 212 ? -9.582 3.475 -0.469 1.00 87.75 212 LEU A C 1
ATOM 1693 O O . LEU A 1 212 ? -10.379 3.156 0.413 1.00 87.75 212 LEU A O 1
ATOM 1697 N N . THR A 1 213 ? -9.767 4.569 -1.210 1.00 89.06 213 THR A N 1
ATOM 1698 C CA . THR A 1 213 ? -10.946 5.434 -1.043 1.00 89.06 213 THR A CA 1
ATOM 1699 C C . THR A 1 213 ? -12.231 4.792 -1.558 1.00 89.06 213 THR A C 1
ATOM 1701 O O . THR A 1 213 ? -13.277 4.915 -0.925 1.00 89.06 213 THR A O 1
ATOM 1704 N N . ILE A 1 214 ? -12.176 4.066 -2.676 1.00 89.50 214 ILE A N 1
ATOM 1705 C CA . ILE A 1 214 ? -13.327 3.306 -3.185 1.00 89.50 214 ILE A CA 1
ATOM 1706 C C . ILE A 1 214 ? -13.751 2.261 -2.154 1.00 89.50 214 ILE A C 1
ATOM 1708 O O . ILE A 1 214 ? -14.932 2.137 -1.843 1.00 89.50 214 ILE A O 1
ATOM 1712 N N . VAL A 1 215 ? -12.786 1.549 -1.572 1.00 89.12 215 VAL A N 1
ATOM 1713 C CA . VAL A 1 215 ? -13.022 0.620 -0.464 1.00 89.12 215 VAL A CA 1
ATOM 1714 C C . VAL A 1 215 ? -13.719 1.306 0.711 1.00 89.12 215 VAL A C 1
ATOM 1716 O O . VAL A 1 215 ? -14.667 0.745 1.263 1.00 89.12 215 VAL A O 1
ATOM 1719 N N . TRP A 1 216 ? -13.280 2.510 1.085 1.00 84.00 216 TRP A N 1
ATOM 1720 C CA . TRP A 1 216 ? -13.939 3.286 2.131 1.00 84.00 216 TRP A CA 1
ATOM 1721 C C . TRP A 1 216 ? -15.393 3.618 1.772 1.00 84.00 216 TRP A C 1
ATOM 1723 O O . TRP A 1 216 ? -16.296 3.357 2.568 1.00 84.00 216 TRP A O 1
ATOM 1733 N N . ALA A 1 217 ? -15.640 4.103 0.553 1.00 85.75 217 ALA A N 1
ATOM 1734 C CA . ALA A 1 217 ? -16.986 4.408 0.073 1.00 85.75 217 ALA A CA 1
ATOM 1735 C C . ALA A 1 217 ? -17.897 3.163 0.084 1.00 85.75 217 ALA A C 1
ATOM 1737 O O . ALA A 1 217 ? -19.044 3.230 0.526 1.00 85.75 217 ALA A O 1
ATOM 1738 N N . LEU A 1 218 ? -17.376 1.995 -0.312 1.00 84.62 218 LEU A N 1
ATOM 1739 C CA . LEU A 1 218 ? -18.085 0.714 -0.208 1.00 84.62 218 LEU A CA 1
ATOM 1740 C C . LEU A 1 218 ? -18.380 0.332 1.251 1.00 84.62 218 LEU A C 1
ATOM 1742 O O . LEU A 1 218 ? -19.452 -0.196 1.554 1.00 84.62 218 LEU A O 1
ATOM 1746 N N . GLY A 1 219 ? -17.446 0.617 2.159 1.00 80.00 219 GLY A N 1
ATOM 1747 C CA . GLY A 1 219 ? -17.595 0.426 3.600 1.00 80.00 219 GLY A CA 1
ATOM 1748 C C . GLY A 1 219 ? -18.717 1.255 4.214 1.00 80.00 219 GLY A C 1
ATOM 1749 O O . GLY A 1 219 ? -19.397 0.776 5.115 1.00 80.00 219 GLY A O 1
ATOM 1750 N N . MET A 1 220 ? -18.974 2.454 3.694 1.00 79.00 220 MET A N 1
ATOM 1751 C CA . MET A 1 220 ? -20.103 3.281 4.130 1.00 79.00 220 MET A CA 1
ATOM 1752 C C . MET A 1 220 ? -21.452 2.676 3.719 1.00 79.00 220 MET A C 1
ATOM 1754 O O . MET A 1 220 ? -22.400 2.698 4.499 1.00 79.00 220 MET A O 1
ATOM 1758 N N . ILE A 1 221 ? -21.532 2.086 2.521 1.00 80.94 221 ILE A N 1
ATOM 1759 C CA . ILE A 1 221 ? -22.759 1.450 2.010 1.00 80.94 221 ILE A CA 1
ATOM 1760 C C . ILE A 1 221 ? -23.037 0.131 2.743 1.00 80.94 221 ILE A C 1
ATOM 1762 O O . ILE A 1 221 ? -24.173 -0.162 3.115 1.00 80.94 221 ILE A O 1
ATOM 1766 N N . LYS A 1 222 ? -21.999 -0.686 2.955 1.00 79.69 222 LYS A N 1
ATOM 1767 C CA . LYS A 1 222 ? -22.083 -1.945 3.706 1.00 79.69 222 LYS A CA 1
ATOM 1768 C C . LYS A 1 222 ? -20.988 -2.000 4.774 1.00 79.69 222 LYS A C 1
ATOM 1770 O O . LYS A 1 222 ? -19.919 -2.554 4.511 1.00 79.69 222 LYS A O 1
ATOM 1775 N N . PRO A 1 223 ? -21.260 -1.496 5.992 1.00 74.62 223 PRO A N 1
ATOM 1776 C CA . PRO A 1 223 ? -20.248 -1.397 7.047 1.00 74.62 223 PRO A CA 1
ATOM 1777 C C . PRO A 1 223 ? -19.918 -2.730 7.717 1.00 74.62 223 PRO A C 1
ATOM 1779 O O . PRO A 1 223 ? -18.850 -2.875 8.312 1.00 74.62 223 PRO A O 1
ATOM 1782 N N . VAL A 1 224 ? -20.813 -3.718 7.643 1.00 75.19 224 VAL A N 1
ATOM 1783 C CA . VAL A 1 224 ? -20.620 -5.012 8.301 1.00 75.19 224 VAL A CA 1
ATOM 1784 C C . VAL A 1 224 ? -20.888 -6.139 7.320 1.00 75.19 224 VAL A C 1
ATOM 1786 O O . VAL A 1 224 ? -21.966 -6.233 6.736 1.00 75.19 224 VAL A O 1
ATOM 1789 N N . LEU A 1 225 ? -19.911 -7.033 7.189 1.00 82.94 225 LEU A N 1
ATOM 1790 C CA . LEU A 1 225 ? -20.080 -8.327 6.545 1.00 82.94 225 LEU A CA 1
ATOM 1791 C C . LEU A 1 225 ? -20.035 -9.438 7.578 1.00 82.94 225 LEU A C 1
ATOM 1793 O O . LEU A 1 225 ? -19.322 -9.343 8.567 1.00 82.94 225 LEU A O 1
ATOM 1797 N N . ARG A 1 226 ? -20.713 -10.552 7.295 1.00 88.25 226 ARG A N 1
ATOM 1798 C CA . ARG A 1 226 ? -20.523 -11.791 8.056 1.00 88.25 226 ARG A CA 1
ATOM 1799 C C . ARG A 1 226 ? -19.053 -12.224 7.978 1.00 88.25 226 ARG A C 1
ATOM 1801 O O . ARG A 1 226 ? -18.496 -12.276 6.885 1.00 88.25 226 ARG A O 1
ATOM 1808 N N . GLN A 1 227 ? -18.475 -12.642 9.107 1.00 87.81 227 GLN A N 1
ATOM 1809 C CA . GLN A 1 227 ? -17.069 -13.074 9.221 1.00 87.81 227 GLN A CA 1
ATOM 1810 C C . GLN A 1 227 ? -16.611 -14.042 8.120 1.00 87.81 227 GLN A C 1
ATOM 1812 O O . GLN A 1 227 ? -15.504 -13.917 7.615 1.00 87.81 227 GLN A O 1
ATOM 1817 N N . ARG A 1 228 ? -17.477 -14.973 7.693 1.00 91.12 228 ARG A N 1
ATOM 1818 C CA . ARG A 1 228 ? -17.180 -15.911 6.596 1.00 91.12 228 ARG A CA 1
ATOM 1819 C C . ARG A 1 228 ? -16.735 -15.193 5.316 1.00 91.12 228 ARG A C 1
ATOM 1821 O O . ARG A 1 228 ? -15.757 -15.603 4.709 1.00 91.12 228 ARG A O 1
ATOM 1828 N N . TYR A 1 229 ? -17.408 -14.106 4.939 1.00 92.62 229 TYR A N 1
ATOM 1829 C CA . TYR A 1 229 ? -17.039 -13.320 3.758 1.00 92.62 229 TYR A CA 1
ATOM 1830 C C . TYR A 1 229 ? -15.763 -12.508 3.975 1.00 92.62 229 TYR A C 1
ATOM 1832 O O . TYR A 1 229 ? -14.998 -12.339 3.034 1.00 92.62 229 TYR A O 1
ATOM 1840 N N . VAL A 1 230 ? -15.502 -12.055 5.207 1.00 93.62 230 VAL A N 1
ATOM 1841 C CA . VAL A 1 230 ? -14.233 -11.400 5.563 1.00 93.62 230 VAL A CA 1
ATOM 1842 C C . VAL A 1 230 ? -13.070 -12.361 5.320 1.00 93.62 230 VAL A C 1
ATOM 1844 O O . VAL A 1 230 ? -12.120 -11.998 4.636 1.00 93.62 230 VAL A O 1
ATOM 1847 N N . TYR A 1 231 ? -13.173 -13.608 5.790 1.00 95.38 231 TYR A N 1
ATOM 1848 C CA . TYR A 1 231 ? -12.144 -14.623 5.548 1.00 95.38 231 TYR A CA 1
ATOM 1849 C C . TYR A 1 231 ? -11.976 -14.936 4.058 1.00 95.38 231 TYR A C 1
ATOM 1851 O O . TYR A 1 231 ? -10.847 -14.967 3.583 1.00 95.38 231 TYR A O 1
ATOM 1859 N N . ILE A 1 232 ? -13.075 -15.087 3.308 1.00 96.81 232 ILE A N 1
ATOM 1860 C CA . ILE A 1 232 ? -13.021 -15.324 1.855 1.00 96.81 232 ILE A CA 1
ATOM 1861 C C . ILE A 1 232 ? -12.282 -14.182 1.142 1.00 96.81 232 ILE A C 1
ATOM 1863 O O . ILE A 1 232 ? -11.365 -14.437 0.366 1.00 96.81 232 ILE A O 1
ATOM 1867 N N . LEU A 1 233 ? -12.622 -12.925 1.433 1.00 96.44 233 LEU A N 1
ATOM 1868 C CA . LEU A 1 233 ? -11.966 -11.768 0.820 1.00 96.44 233 LEU A CA 1
ATOM 1869 C C . LEU A 1 233 ? -10.475 -11.700 1.155 1.00 96.44 233 LEU A C 1
ATOM 1871 O O . LEU A 1 233 ? -9.672 -11.461 0.260 1.00 96.44 233 LEU A O 1
ATOM 1875 N N . ILE A 1 234 ? -10.097 -11.980 2.407 1.00 97.62 234 ILE A N 1
ATOM 1876 C CA . ILE A 1 234 ? -8.685 -12.033 2.800 1.00 97.62 234 ILE A CA 1
ATOM 1877 C C . ILE A 1 234 ? -7.963 -13.130 2.023 1.00 97.62 234 ILE A C 1
ATOM 1879 O O . ILE A 1 234 ? -6.911 -12.863 1.460 1.00 97.62 234 ILE A O 1
ATOM 1883 N N . THR A 1 235 ? -8.536 -14.334 1.921 1.00 97.38 235 THR A N 1
ATOM 1884 C CA . THR A 1 235 ? -7.909 -15.424 1.158 1.00 97.38 235 THR A CA 1
ATOM 1885 C C . THR A 1 235 ? -7.749 -15.084 -0.324 1.00 97.38 235 THR A C 1
ATOM 1887 O O . THR A 1 235 ? -6.683 -15.320 -0.885 1.00 97.38 235 THR A O 1
ATOM 1890 N N . LEU A 1 236 ? -8.757 -14.466 -0.951 1.00 98.00 236 LEU A N 1
ATOM 1891 C CA . LEU A 1 236 ? -8.667 -14.006 -2.339 1.00 98.00 236 LEU A CA 1
ATOM 1892 C C . LEU A 1 236 ? -7.601 -12.916 -2.501 1.00 98.00 236 LEU A C 1
ATOM 1894 O O . LEU A 1 236 ? -6.787 -12.995 -3.417 1.00 98.00 236 LEU A O 1
ATOM 1898 N N . GLY A 1 237 ? -7.556 -11.948 -1.585 1.00 97.75 237 GLY A N 1
ATOM 1899 C CA . GLY A 1 237 ? -6.536 -10.901 -1.563 1.00 97.75 237 GLY A CA 1
ATOM 1900 C C . GLY A 1 237 ? -5.120 -11.443 -1.339 1.00 97.75 237 GLY A C 1
ATOM 1901 O O . GLY A 1 237 ? -4.169 -10.957 -1.943 1.00 97.75 237 GLY A O 1
ATOM 1902 N N . SER A 1 238 ? -4.963 -12.490 -0.526 1.00 98.00 238 SER A N 1
ATOM 1903 C CA . SER A 1 238 ? -3.686 -13.184 -0.337 1.00 98.00 238 SER A CA 1
ATOM 1904 C C . SER A 1 238 ? -3.230 -13.908 -1.604 1.00 98.00 238 SER A C 1
ATOM 1906 O O . SER A 1 238 ? -2.040 -13.895 -1.904 1.00 98.00 238 SER A O 1
ATOM 1908 N N . ILE A 1 239 ? -4.151 -14.502 -2.372 1.00 98.31 239 ILE A N 1
ATOM 1909 C CA . ILE A 1 239 ? -3.837 -15.150 -3.657 1.00 98.31 239 ILE A CA 1
ATOM 1910 C C . ILE A 1 239 ? -3.356 -14.110 -4.676 1.00 98.31 239 ILE A C 1
ATOM 1912 O O . ILE A 1 239 ? -2.335 -14.308 -5.336 1.00 98.31 239 ILE A O 1
ATOM 1916 N N . THR A 1 240 ? -4.051 -12.977 -4.787 1.00 97.75 240 THR A N 1
ATOM 1917 C CA . THR A 1 240 ? -3.672 -11.907 -5.723 1.00 97.75 240 THR A CA 1
ATOM 1918 C C . THR A 1 240 ? -2.373 -11.212 -5.301 1.00 97.75 240 THR A C 1
ATOM 1920 O O . THR A 1 240 ? -1.531 -10.894 -6.147 1.00 97.75 240 THR A O 1
ATOM 1923 N N . PHE A 1 241 ? -2.142 -11.060 -3.994 1.00 98.00 241 PHE A N 1
ATOM 1924 C CA . PHE A 1 241 ? -0.858 -10.612 -3.459 1.00 98.00 241 PHE A CA 1
ATOM 1925 C C . PHE A 1 241 ? 0.272 -11.603 -3.765 1.00 98.00 241 PHE A C 1
ATOM 1927 O O . PHE A 1 241 ? 1.327 -11.184 -4.232 1.00 98.00 241 PHE A O 1
ATOM 1934 N N . ALA A 1 242 ? 0.057 -12.907 -3.571 1.00 98.00 242 ALA A N 1
ATOM 1935 C CA . ALA A 1 242 ? 1.054 -13.931 -3.878 1.00 98.00 242 ALA A CA 1
ATOM 1936 C C . ALA A 1 242 ? 1.451 -13.917 -5.362 1.00 98.00 242 ALA A C 1
ATOM 1938 O O . ALA A 1 242 ? 2.633 -14.030 -5.679 1.00 98.00 242 ALA A O 1
ATOM 1939 N N . PHE A 1 243 ? 0.494 -13.696 -6.270 1.00 97.19 243 PHE A N 1
ATOM 1940 C CA . PHE A 1 243 ? 0.794 -13.484 -7.687 1.00 97.19 243 PHE A CA 1
ATOM 1941 C C . PHE A 1 243 ? 1.645 -12.226 -7.917 1.00 97.19 243 PHE A C 1
ATOM 1943 O O . PHE A 1 243 ? 2.638 -12.276 -8.638 1.00 97.19 243 PHE A O 1
ATOM 1950 N N . SER A 1 244 ? 1.295 -11.110 -7.275 1.00 96.75 244 SER A N 1
ATOM 1951 C CA . SER A 1 244 ? 2.042 -9.847 -7.396 1.00 96.75 244 SER A CA 1
ATOM 1952 C C . SER A 1 244 ? 3.478 -9.989 -6.870 1.00 96.75 244 SER A C 1
ATOM 1954 O O . SER A 1 244 ? 4.426 -9.497 -7.479 1.00 96.75 244 SER A O 1
ATOM 1956 N N . MET A 1 245 ? 3.646 -10.735 -5.778 1.00 96.38 245 MET A N 1
ATOM 1957 C CA . MET A 1 245 ? 4.939 -11.090 -5.204 1.00 96.38 245 MET A CA 1
ATOM 1958 C C . MET A 1 245 ? 5.744 -12.017 -6.124 1.00 96.38 245 MET A C 1
ATOM 1960 O O . MET A 1 245 ? 6.935 -11.801 -6.324 1.00 96.38 245 MET A O 1
ATOM 1964 N N . TYR A 1 246 ? 5.104 -13.021 -6.730 1.00 96.44 246 TYR A N 1
ATOM 1965 C CA . TYR A 1 246 ? 5.737 -13.903 -7.714 1.00 96.44 246 TYR A CA 1
ATOM 1966 C C . TYR A 1 246 ? 6.256 -13.125 -8.930 1.00 96.44 246 TYR A C 1
ATOM 1968 O O . TYR A 1 246 ? 7.387 -13.335 -9.364 1.00 96.44 246 TYR A O 1
ATOM 1976 N N . VAL A 1 247 ? 5.455 -12.191 -9.447 1.00 95.62 247 VAL A N 1
ATOM 1977 C CA . VAL A 1 247 ? 5.852 -11.298 -10.541 1.00 95.62 247 VAL A CA 1
ATOM 1978 C C . VAL A 1 247 ? 7.059 -10.451 -10.141 1.00 95.62 247 VAL A C 1
ATOM 1980 O O . VAL A 1 247 ? 8.023 -10.393 -10.900 1.00 95.62 247 VAL A O 1
ATOM 1983 N N . ALA A 1 248 ? 7.050 -9.862 -8.941 1.00 95.00 248 ALA A N 1
ATOM 1984 C CA . ALA A 1 248 ? 8.188 -9.099 -8.434 1.00 95.00 248 ALA A CA 1
ATOM 1985 C C . ALA A 1 248 ? 9.461 -9.960 -8.339 1.00 95.00 248 ALA A C 1
ATOM 1987 O O . ALA A 1 248 ? 10.515 -9.540 -8.808 1.00 95.00 248 ALA A O 1
ATOM 1988 N N . LEU A 1 249 ? 9.366 -11.185 -7.806 1.00 95.19 249 LEU A N 1
ATOM 1989 C CA . LEU A 1 249 ? 10.495 -12.124 -7.696 1.00 95.19 249 LEU A CA 1
ATOM 1990 C C . LEU A 1 249 ? 11.059 -12.565 -9.055 1.00 95.19 249 LEU A C 1
ATOM 1992 O O . LEU A 1 249 ? 12.219 -12.956 -9.141 1.00 95.19 249 LEU A O 1
ATOM 1996 N N . LYS A 1 250 ? 10.246 -12.534 -10.116 1.00 93.88 250 LYS A N 1
ATOM 1997 C CA . LYS A 1 250 ? 10.674 -12.840 -11.489 1.00 93.88 250 LYS A CA 1
ATOM 1998 C C . LYS A 1 250 ? 11.179 -11.620 -12.260 1.00 93.88 250 LYS A C 1
ATOM 2000 O O . LYS A 1 250 ? 11.603 -11.773 -13.404 1.00 93.88 250 LYS A O 1
ATOM 2005 N N . SER A 1 251 ? 11.179 -10.431 -11.659 1.00 92.12 251 SER A N 1
ATOM 2006 C CA . SER A 1 251 ? 11.866 -9.268 -12.225 1.00 92.12 251 SER A CA 1
ATOM 2007 C C . SER A 1 251 ? 13.355 -9.599 -12.430 1.00 92.12 251 SER A C 1
ATOM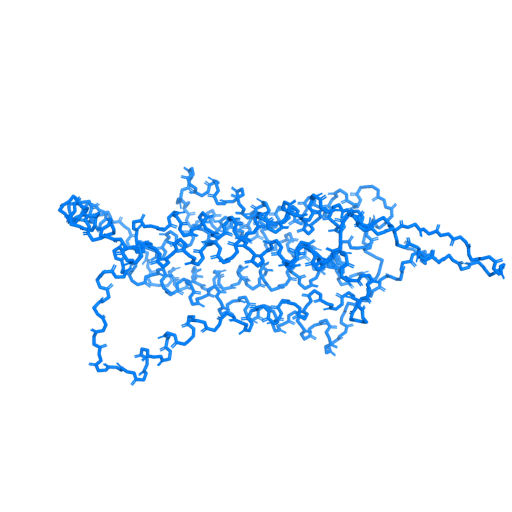 2009 O O . SER A 1 251 ? 13.967 -10.148 -11.510 1.00 92.12 251 SER A O 1
ATOM 2011 N N . PRO A 1 252 ? 13.949 -9.327 -13.613 1.00 89.50 252 PRO A N 1
ATOM 2012 C CA . PRO A 1 252 ? 13.498 -8.390 -14.654 1.00 89.50 252 PRO A CA 1
ATOM 2013 C C . PRO A 1 252 ? 12.584 -8.962 -15.755 1.00 89.50 252 PRO A C 1
ATOM 2015 O O . PRO A 1 252 ? 12.020 -8.174 -16.515 1.00 89.50 252 PRO A O 1
ATOM 2018 N N . CYS A 1 253 ? 12.409 -10.285 -15.845 1.00 90.31 253 CYS A N 1
ATOM 2019 C CA . CYS A 1 253 ? 11.610 -10.960 -16.881 1.00 90.31 253 CYS A CA 1
ATOM 2020 C C . CYS A 1 253 ? 10.388 -11.679 -16.275 1.00 90.31 253 CYS A C 1
ATOM 2022 O O . CYS A 1 253 ? 10.351 -12.915 -16.223 1.00 90.31 253 CYS A O 1
ATOM 2024 N N . PRO A 1 254 ? 9.377 -10.942 -15.781 1.00 91.94 254 PRO A N 1
ATOM 2025 C CA . PRO A 1 254 ? 8.157 -11.562 -15.292 1.00 91.94 254 PRO A CA 1
ATOM 2026 C C . PRO A 1 254 ? 7.328 -12.189 -16.431 1.00 91.94 254 PRO A C 1
ATOM 2028 O O . PRO A 1 254 ? 7.545 -11.902 -17.610 1.00 91.94 254 PRO A O 1
ATOM 2031 N N . PRO A 1 255 ? 6.343 -13.042 -16.100 1.00 90.38 255 PRO A N 1
ATOM 2032 C CA . PRO A 1 255 ? 5.492 -13.689 -17.096 1.00 90.38 255 PRO A CA 1
ATOM 2033 C C . PRO A 1 255 ? 4.768 -12.672 -17.988 1.00 90.38 255 PRO A C 1
ATOM 2035 O O . PRO A 1 255 ? 4.190 -11.712 -17.489 1.00 90.38 255 PRO A O 1
ATOM 2038 N N . TRP A 1 256 ? 4.736 -12.913 -19.301 1.00 90.31 256 TRP A N 1
ATOM 2039 C CA . TRP A 1 256 ? 4.056 -12.048 -20.282 1.00 90.31 256 TRP A CA 1
ATOM 2040 C C . TRP A 1 256 ? 4.567 -10.599 -20.334 1.00 90.31 256 TRP A C 1
ATOM 2042 O O . TRP A 1 256 ? 3.831 -9.699 -20.762 1.00 90.31 256 TRP A O 1
ATOM 2052 N N . VAL A 1 257 ? 5.815 -10.369 -19.923 1.00 88.06 257 VAL A N 1
ATOM 2053 C CA . VAL A 1 257 ? 6.509 -9.093 -20.117 1.00 88.06 257 VAL A CA 1
ATOM 2054 C C . VAL A 1 257 ? 6.500 -8.684 -21.598 1.00 88.06 257 VAL A C 1
ATOM 2056 O O . VAL A 1 257 ? 6.398 -9.524 -22.487 1.00 88.06 257 VAL A O 1
ATOM 2059 N N . ASP A 1 258 ? 6.501 -7.377 -21.858 1.00 85.38 258 ASP A N 1
ATOM 2060 C CA . ASP A 1 258 ? 6.440 -6.769 -23.199 1.00 85.38 258 ASP A CA 1
ATOM 2061 C C . ASP A 1 258 ? 5.164 -7.079 -24.019 1.00 85.38 258 ASP A C 1
ATOM 2063 O O . ASP A 1 258 ? 5.037 -6.672 -25.175 1.00 85.38 258 ASP A O 1
ATOM 2067 N N . THR A 1 259 ? 4.151 -7.707 -23.408 1.00 89.56 259 THR A N 1
ATOM 2068 C CA . THR A 1 259 ? 2.824 -7.901 -24.013 1.00 89.56 259 THR A CA 1
ATOM 2069 C C . THR A 1 259 ? 1.762 -7.013 -23.360 1.00 89.56 259 THR A C 1
ATOM 2071 O O . THR A 1 259 ? 1.713 -6.860 -22.140 1.00 89.56 259 THR A O 1
ATOM 2074 N N . THR A 1 260 ? 0.815 -6.492 -24.152 1.00 91.00 260 THR A N 1
ATOM 2075 C CA . THR A 1 260 ? -0.325 -5.714 -23.622 1.00 91.00 260 THR A CA 1
ATOM 2076 C C . THR A 1 260 ? -1.184 -6.534 -22.656 1.00 91.00 260 THR A C 1
ATOM 2078 O O . THR A 1 260 ? -1.722 -5.993 -21.691 1.00 91.00 260 THR A O 1
ATOM 2081 N N . LYS A 1 261 ? -1.291 -7.852 -22.888 1.00 91.12 261 LYS A N 1
ATOM 2082 C CA . LYS A 1 261 ? -2.033 -8.773 -22.016 1.00 91.12 261 LYS A CA 1
ATOM 2083 C C . LYS A 1 261 ? -1.424 -8.821 -20.613 1.00 91.12 261 LYS A C 1
ATOM 2085 O O . LYS A 1 261 ? -2.166 -8.689 -19.644 1.00 91.12 261 LYS A O 1
ATOM 2090 N N . GLY A 1 262 ? -0.097 -8.945 -20.512 1.00 93.06 262 GLY A N 1
ATOM 2091 C CA . GLY A 1 262 ? 0.622 -8.919 -19.237 1.00 93.06 262 GLY A CA 1
ATOM 2092 C C . GLY A 1 262 ? 0.424 -7.599 -18.492 1.00 93.06 262 GLY A C 1
ATOM 2093 O O . GLY A 1 262 ? 0.036 -7.609 -17.326 1.00 93.06 262 GLY A O 1
ATOM 2094 N N . SER A 1 263 ? 0.576 -6.467 -19.189 1.00 93.25 263 SER A N 1
ATOM 2095 C CA . SER A 1 263 ? 0.395 -5.127 -18.612 1.00 93.25 263 SER A CA 1
ATOM 2096 C C . SER A 1 263 ? -1.011 -4.888 -18.040 1.00 93.25 263 SER A C 1
ATOM 2098 O O . SER A 1 263 ? -1.150 -4.312 -16.962 1.00 93.25 263 SER A O 1
ATOM 2100 N N . VAL A 1 264 ? -2.065 -5.321 -18.741 1.00 95.44 264 VAL A N 1
ATOM 2101 C CA . VAL A 1 264 ? -3.452 -5.183 -18.257 1.00 95.44 264 VAL A CA 1
ATOM 2102 C C . VAL A 1 264 ? -3.718 -6.130 -17.088 1.00 95.44 264 VAL A C 1
ATOM 2104 O O . VAL A 1 264 ? -4.319 -5.721 -16.094 1.00 95.44 264 VAL A O 1
ATOM 2107 N N . LEU A 1 265 ? -3.243 -7.377 -17.179 1.00 95.56 265 LEU A N 1
ATOM 2108 C CA . LEU A 1 265 ? -3.432 -8.381 -16.136 1.00 95.56 265 LEU A CA 1
ATOM 2109 C C . LEU A 1 265 ? -2.783 -7.951 -14.818 1.00 95.56 265 LEU A C 1
ATOM 2111 O O . LEU A 1 265 ? -3.438 -8.015 -13.780 1.00 95.56 265 LEU A O 1
ATOM 2115 N N . ILE A 1 266 ? -1.531 -7.481 -14.847 1.00 96.12 266 ILE A N 1
ATOM 2116 C CA . ILE A 1 266 ? -0.841 -7.084 -13.617 1.00 96.12 266 ILE A CA 1
ATOM 2117 C C . ILE A 1 266 ? -1.522 -5.888 -12.950 1.00 96.12 266 ILE A C 1
ATOM 2119 O O . ILE A 1 266 ? -1.702 -5.918 -11.739 1.00 96.12 266 ILE A O 1
ATOM 2123 N N . LEU A 1 267 ? -1.988 -4.884 -13.707 1.00 96.19 267 LEU A N 1
ATOM 2124 C CA . LEU A 1 267 ? -2.738 -3.756 -13.137 1.00 96.19 267 LEU A CA 1
ATOM 2125 C C . LEU A 1 267 ? -4.054 -4.205 -12.508 1.00 96.19 267 LEU A C 1
ATOM 2127 O O . LEU A 1 267 ? -4.391 -3.776 -11.407 1.00 96.19 267 LEU A O 1
ATOM 2131 N N . PHE A 1 268 ? -4.786 -5.087 -13.188 1.00 96.62 268 PHE A N 1
ATOM 2132 C CA . PHE A 1 268 ? -6.029 -5.630 -12.659 1.00 96.62 268 PHE A CA 1
ATOM 2133 C C . PHE A 1 268 ? -5.794 -6.383 -11.342 1.00 96.62 268 PHE A C 1
ATOM 2135 O O . PHE A 1 268 ? -6.468 -6.110 -10.348 1.00 96.62 268 PHE A O 1
ATOM 2142 N N . VAL A 1 269 ? -4.797 -7.275 -11.306 1.00 97.12 269 VAL A N 1
ATOM 2143 C CA . VAL A 1 269 ? -4.438 -8.031 -10.096 1.00 97.12 269 VAL A CA 1
ATOM 2144 C C . VAL A 1 269 ? -3.919 -7.107 -8.988 1.00 97.12 269 VAL A C 1
ATOM 2146 O O . VAL A 1 269 ? -4.242 -7.293 -7.813 1.00 97.12 269 VAL A O 1
ATOM 2149 N N . TRP A 1 270 ? -3.168 -6.069 -9.344 1.00 96.38 270 TRP A N 1
ATOM 2150 C CA . TRP A 1 270 ? -2.669 -5.073 -8.404 1.00 9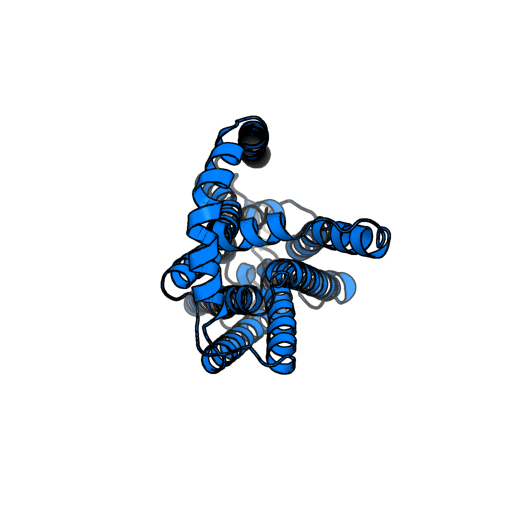6.38 270 TRP A CA 1
ATOM 2151 C C . TRP A 1 270 ? -3.822 -4.341 -7.710 1.00 96.38 270 TRP A C 1
ATOM 2153 O O . TRP A 1 270 ? -3.934 -4.373 -6.486 1.00 96.38 270 TRP A O 1
ATOM 2163 N N . PHE A 1 271 ? -4.746 -3.754 -8.476 1.00 96.12 271 PHE A N 1
ATOM 2164 C CA . PHE A 1 271 ? -5.865 -2.991 -7.917 1.00 96.12 271 PHE A CA 1
ATOM 2165 C C . PHE A 1 271 ? -6.869 -3.861 -7.164 1.00 96.12 271 PHE A C 1
ATOM 2167 O O . PHE A 1 271 ? -7.334 -3.465 -6.093 1.00 96.12 271 PHE A O 1
ATOM 2174 N N . ILE A 1 272 ? -7.169 -5.065 -7.662 1.00 96.06 272 ILE A N 1
ATOM 2175 C CA . ILE A 1 272 ? -8.093 -5.961 -6.961 1.00 96.06 272 ILE A CA 1
ATOM 2176 C C . ILE A 1 272 ? -7.515 -6.423 -5.615 1.00 96.06 272 ILE A C 1
ATOM 2178 O O . ILE A 1 272 ? -8.275 -6.601 -4.667 1.00 96.06 272 ILE A O 1
ATOM 2182 N N . THR A 1 273 ? -6.184 -6.523 -5.482 1.00 96.50 273 THR A N 1
ATOM 2183 C CA . THR A 1 273 ? -5.524 -6.814 -4.197 1.00 96.50 273 THR A CA 1
ATOM 2184 C C . THR A 1 273 ? -5.820 -5.726 -3.161 1.00 96.50 273 THR A C 1
ATOM 2186 O O . THR A 1 273 ? -6.187 -6.046 -2.029 1.00 96.50 273 THR A O 1
ATOM 2189 N N . TYR A 1 274 ? -5.747 -4.445 -3.545 1.00 94.50 274 TYR A N 1
ATOM 2190 C CA . TYR A 1 274 ? -6.118 -3.333 -2.657 1.00 94.50 274 TYR A CA 1
ATOM 2191 C C . TYR A 1 274 ? -7.587 -3.394 -2.236 1.00 94.50 274 TYR A C 1
ATOM 2193 O O . TYR A 1 274 ? -7.897 -3.122 -1.078 1.00 94.50 274 TYR A O 1
ATOM 2201 N N . ILE A 1 275 ? -8.490 -3.791 -3.136 1.00 93.81 275 ILE A N 1
ATOM 2202 C CA . ILE A 1 275 ? -9.919 -3.915 -2.822 1.00 93.81 275 ILE A CA 1
ATOM 2203 C C . ILE A 1 275 ? -10.173 -5.095 -1.874 1.00 93.81 275 ILE A C 1
ATOM 2205 O O . ILE A 1 275 ? -10.807 -4.928 -0.828 1.00 93.81 275 ILE A O 1
ATOM 2209 N N . PHE A 1 276 ? -9.655 -6.280 -2.209 1.00 95.75 276 PHE A N 1
ATOM 2210 C CA . PHE A 1 276 ? -9.865 -7.508 -1.442 1.00 95.75 276 PHE A CA 1
ATOM 2211 C C . PHE A 1 276 ? -9.218 -7.493 -0.064 1.00 95.75 276 PHE A C 1
ATOM 2213 O O . PHE A 1 276 ? -9.767 -8.112 0.840 1.00 95.75 276 PHE A O 1
ATOM 2220 N N . LEU A 1 277 ? -8.106 -6.783 0.130 1.00 95.56 277 LEU A N 1
ATOM 2221 C CA . LEU A 1 277 ? -7.486 -6.636 1.449 1.00 95.56 277 LEU A CA 1
ATOM 2222 C C . LEU A 1 277 ? -7.975 -5.381 2.183 1.00 95.56 277 LEU A C 1
ATOM 2224 O O . LEU A 1 277 ? -8.212 -5.424 3.391 1.00 95.56 277 LEU A O 1
ATOM 2228 N N . GLY A 1 278 ? -8.208 -4.279 1.471 1.00 92.25 278 GLY A N 1
ATOM 2229 C CA . GLY A 1 278 ? -8.666 -3.027 2.067 1.00 92.25 278 GLY A CA 1
ATOM 2230 C C . GLY A 1 278 ? -10.060 -3.133 2.686 1.00 92.25 278 GLY A C 1
ATOM 2231 O O . GLY A 1 278 ? -10.283 -2.638 3.792 1.00 92.25 278 GLY A O 1
ATOM 2232 N N . TYR A 1 279 ? -11.009 -3.787 2.010 1.00 91.88 279 TYR A N 1
ATOM 2233 C CA . TYR A 1 279 ? -12.390 -3.849 2.496 1.00 91.88 279 TYR A CA 1
ATOM 2234 C C . TYR A 1 279 ? -12.545 -4.677 3.787 1.00 91.88 279 TYR A C 1
ATOM 2236 O O . TYR A 1 279 ? -13.153 -4.179 4.739 1.00 91.88 279 TYR A O 1
ATOM 2244 N N . PRO A 1 280 ? -11.924 -5.867 3.923 1.00 92.69 280 PRO A N 1
ATOM 2245 C CA . PRO A 1 280 ? -11.830 -6.570 5.200 1.00 92.69 280 PRO A CA 1
ATOM 2246 C C . PRO A 1 280 ? -11.238 -5.744 6.340 1.00 92.69 280 PRO A C 1
ATOM 2248 O O . PRO A 1 280 ? -11.766 -5.824 7.446 1.00 92.69 280 PRO A O 1
ATOM 2251 N N . ARG A 1 281 ? -10.199 -4.926 6.104 1.00 91.12 281 ARG A N 1
ATOM 2252 C CA . ARG A 1 281 ? -9.625 -4.045 7.143 1.00 91.12 281 ARG A CA 1
ATOM 2253 C C . ARG A 1 281 ? -10.681 -3.099 7.713 1.00 91.12 281 ARG A C 1
ATOM 2255 O O . ARG A 1 281 ? -10.787 -2.981 8.932 1.00 91.12 281 ARG A O 1
ATOM 2262 N N . LEU A 1 282 ? -11.485 -2.477 6.851 1.00 88.06 282 LEU A N 1
ATOM 2263 C CA . LEU A 1 282 ? -12.572 -1.591 7.273 1.00 88.06 282 LEU A CA 1
ATOM 2264 C C . LEU A 1 282 ? -13.642 -2.349 8.070 1.00 88.06 282 LEU A C 1
ATOM 2266 O O . LEU A 1 282 ? -14.071 -1.896 9.131 1.00 88.06 282 LEU A O 1
ATOM 2270 N N . VAL A 1 283 ? -14.044 -3.535 7.607 1.00 89.06 283 VAL A N 1
ATOM 2271 C CA . VAL A 1 283 ? -15.023 -4.367 8.324 1.00 89.06 283 VAL A CA 1
ATOM 2272 C C . VAL A 1 283 ? -14.481 -4.816 9.690 1.00 89.06 283 VAL A C 1
ATOM 2274 O O . VAL A 1 283 ? -15.226 -4.819 10.670 1.00 89.06 283 VAL A O 1
ATOM 2277 N N . ILE A 1 284 ? -13.189 -5.150 9.793 1.00 90.38 284 ILE A N 1
ATOM 2278 C CA . ILE A 1 284 ? -12.534 -5.487 11.067 1.00 90.38 284 ILE A CA 1
ATOM 2279 C C . ILE A 1 284 ? -12.526 -4.283 12.011 1.00 90.38 284 ILE A C 1
ATOM 2281 O O . ILE A 1 284 ? -12.816 -4.458 13.193 1.00 90.38 284 ILE A O 1
ATOM 2285 N N . ALA A 1 285 ? -12.277 -3.070 11.512 1.00 87.00 285 ALA A N 1
ATOM 2286 C CA . ALA A 1 285 ? -12.375 -1.857 12.323 1.00 87.00 285 ALA A CA 1
ATOM 2287 C C . ALA A 1 285 ? -13.781 -1.688 12.918 1.00 87.00 285 ALA A C 1
ATOM 2289 O O . ALA A 1 285 ? -13.937 -1.447 14.115 1.00 87.00 285 ALA A O 1
ATOM 2290 N N . ASN A 1 286 ? -14.819 -1.921 12.108 1.00 83.56 286 ASN A N 1
ATOM 2291 C CA . ASN A 1 286 ? -16.207 -1.883 12.569 1.00 83.56 286 ASN A CA 1
ATOM 2292 C C . ASN A 1 286 ? -16.518 -2.970 13.609 1.00 83.56 286 ASN A C 1
ATOM 2294 O O . ASN A 1 286 ? -17.262 -2.709 14.557 1.00 83.56 286 ASN A O 1
ATOM 2298 N N . TYR A 1 287 ? -15.937 -4.167 13.476 1.00 85.19 287 TYR A N 1
ATOM 2299 C CA . TYR A 1 287 ? -16.024 -5.210 14.501 1.00 85.19 287 TYR A CA 1
ATOM 2300 C C . TYR A 1 287 ? -15.308 -4.818 15.796 1.00 85.19 287 TYR A C 1
ATOM 2302 O O . TYR A 1 287 ? -15.872 -5.003 16.874 1.00 85.19 287 TYR A O 1
ATOM 2310 N N . ALA A 1 288 ? -14.104 -4.251 15.703 1.00 84.94 288 ALA A N 1
ATOM 2311 C CA . ALA A 1 288 ? -13.334 -3.810 16.860 1.00 84.94 288 ALA A CA 1
ATOM 2312 C C . ALA A 1 288 ? -14.071 -2.711 17.631 1.00 84.94 288 ALA A C 1
ATOM 2314 O O . ALA A 1 288 ? -14.216 -2.816 18.848 1.00 84.94 288 ALA A O 1
ATOM 2315 N N . ARG A 1 289 ? -14.635 -1.729 16.916 1.00 79.69 289 ARG A N 1
ATOM 2316 C CA . ARG A 1 289 ? -15.459 -0.654 17.487 1.00 79.69 289 ARG A CA 1
ATOM 2317 C C . ARG A 1 289 ? -16.650 -1.177 18.292 1.00 79.69 289 ARG A C 1
ATOM 2319 O O . ARG A 1 289 ? -16.966 -0.619 19.332 1.00 79.69 289 ARG A O 1
ATOM 2326 N N . ARG A 1 290 ? -17.315 -2.236 17.816 1.00 77.81 290 ARG A N 1
ATOM 2327 C CA . ARG A 1 290 ? -18.488 -2.825 18.490 1.00 77.81 290 ARG A CA 1
ATOM 2328 C C . ARG A 1 290 ? -18.129 -3.758 19.645 1.00 77.81 290 ARG A C 1
ATOM 2330 O O . ARG A 1 290 ? -18.952 -3.967 20.524 1.00 77.81 290 ARG A O 1
ATOM 2337 N N . HIS A 1 291 ? -16.947 -4.371 19.618 1.00 79.62 291 HIS A N 1
ATOM 2338 C CA . HIS A 1 291 ? -16.556 -5.365 20.617 1.00 79.62 291 HIS A CA 1
ATOM 2339 C C . HIS A 1 291 ? -16.053 -4.740 21.924 1.00 79.62 291 HIS A C 1
ATOM 2341 O O . HIS A 1 291 ? -16.289 -5.295 22.993 1.00 79.62 291 HIS A O 1
ATOM 2347 N N . SER A 1 292 ? -15.341 -3.612 21.850 1.00 73.44 292 SER A N 1
ATOM 2348 C CA . SER A 1 292 ? -14.748 -2.962 23.021 1.00 73.44 292 SER A CA 1
ATOM 2349 C C . SER A 1 292 ? -14.814 -1.440 22.895 1.00 73.44 292 SER A C 1
ATOM 2351 O O . SER A 1 292 ? -14.538 -0.928 21.808 1.00 73.44 292 SER A O 1
ATOM 2353 N N . PRO A 1 293 ? -15.056 -0.699 23.996 1.00 69.69 293 PRO A N 1
ATOM 2354 C CA . PRO A 1 293 ? -15.003 0.765 23.986 1.00 69.69 293 PRO A CA 1
ATOM 2355 C C . PRO A 1 293 ? -13.636 1.295 23.527 1.00 69.69 293 PRO A C 1
ATOM 2357 O O . PRO A 1 293 ? -13.569 2.288 22.817 1.00 69.69 293 PRO A O 1
ATOM 2360 N N . ASN A 1 294 ? -12.548 0.578 23.837 1.00 73.31 294 ASN A N 1
ATOM 2361 C CA . ASN A 1 294 ? -11.190 0.909 23.387 1.00 73.31 294 ASN A CA 1
ATOM 2362 C C . ASN A 1 294 ? -10.799 0.188 22.078 1.00 73.31 294 ASN A C 1
ATOM 2364 O O . ASN A 1 294 ? -9.621 0.145 21.718 1.00 73.31 294 ASN A O 1
ATOM 2368 N N . GLY A 1 295 ? -11.745 -0.441 21.375 1.00 78.31 295 GLY A N 1
ATOM 2369 C CA . GLY A 1 295 ? -11.454 -1.323 20.243 1.00 78.31 295 GLY A CA 1
ATOM 2370 C C . GLY A 1 295 ? -10.793 -0.613 19.062 1.00 78.31 295 GLY A C 1
ATOM 2371 O O . GLY A 1 295 ? -9.865 -1.150 18.465 1.00 78.31 295 GLY A O 1
ATOM 2372 N N . MET A 1 296 ? -11.195 0.627 18.769 1.00 80.38 296 MET A N 1
ATOM 2373 C CA . MET A 1 296 ? -10.592 1.435 17.699 1.00 80.38 296 MET A CA 1
ATOM 2374 C C . MET A 1 296 ? -9.146 1.850 18.004 1.00 80.38 296 MET A C 1
ATOM 2376 O O . MET A 1 296 ? -8.317 1.895 17.096 1.00 80.38 296 MET A O 1
ATOM 2380 N N . PHE A 1 297 ? -8.816 2.091 19.278 1.00 82.75 297 PHE A N 1
ATOM 2381 C CA . PHE A 1 297 ? -7.436 2.345 19.698 1.00 82.75 297 PHE A CA 1
ATOM 2382 C C . PHE A 1 297 ? -6.553 1.121 19.426 1.00 82.75 297 PHE A C 1
ATOM 2384 O O . PHE A 1 297 ? -5.516 1.236 18.775 1.00 82.75 297 PHE A O 1
ATOM 2391 N N . TRP A 1 298 ? -6.994 -0.065 19.860 1.00 83.56 298 TRP A N 1
ATOM 2392 C CA . TRP A 1 298 ? -6.260 -1.313 19.628 1.00 83.56 298 TRP A CA 1
ATOM 2393 C C . TRP A 1 298 ? -6.182 -1.690 18.150 1.00 83.56 298 TRP A C 1
ATOM 2395 O O . TRP A 1 298 ? -5.139 -2.159 17.706 1.00 83.56 298 TRP A O 1
ATOM 2405 N N . PHE A 1 299 ? -7.234 -1.427 17.372 1.00 88.00 299 PHE A N 1
ATOM 2406 C CA . PHE A 1 299 ? -7.193 -1.536 15.916 1.00 88.00 299 PHE A CA 1
ATOM 2407 C C . PHE A 1 299 ? -6.087 -0.651 15.322 1.00 88.00 299 PHE A C 1
ATOM 2409 O O . PHE A 1 299 ? -5.284 -1.136 14.530 1.00 88.00 299 PHE A O 1
ATOM 2416 N N . GLY A 1 300 ? -5.989 0.613 15.746 1.00 88.00 300 GLY A N 1
ATOM 2417 C CA . GLY A 1 300 ? -4.933 1.527 15.304 1.00 88.00 300 GLY A CA 1
ATOM 2418 C C . GLY A 1 300 ? -3.526 1.028 15.644 1.00 88.00 300 GLY A C 1
ATOM 2419 O O . GLY A 1 300 ? -2.656 1.016 14.775 1.00 88.00 300 GLY A O 1
ATOM 2420 N N . VAL A 1 301 ? -3.313 0.545 16.875 1.00 87.94 301 VAL A N 1
ATOM 2421 C CA . VAL A 1 301 ? -2.044 -0.086 17.289 1.00 87.94 301 VAL A CA 1
ATOM 2422 C C . VAL A 1 301 ? -1.720 -1.283 16.391 1.00 87.94 301 VAL A C 1
ATOM 2424 O O . VAL A 1 301 ? -0.614 -1.383 15.866 1.00 87.94 301 VAL A O 1
ATOM 2427 N N . GLN A 1 302 ? -2.697 -2.157 16.152 1.00 91.06 302 GLN A N 1
ATOM 2428 C CA . GLN A 1 302 ? -2.532 -3.362 15.341 1.00 91.06 302 GLN A CA 1
ATOM 2429 C C . GLN A 1 302 ? -2.175 -3.049 13.881 1.00 91.06 302 GLN A C 1
ATOM 2431 O O . GLN A 1 302 ? -1.339 -3.737 13.294 1.00 91.06 302 GLN A O 1
ATOM 2436 N N . VAL A 1 303 ? -2.784 -2.013 13.295 1.00 92.06 303 VAL A N 1
ATOM 2437 C CA . VAL A 1 303 ? -2.476 -1.547 11.934 1.00 92.06 303 VAL A CA 1
ATOM 2438 C C . VAL A 1 303 ? -1.021 -1.098 11.833 1.00 92.06 303 VAL A C 1
ATOM 2440 O O . VAL A 1 303 ? -0.331 -1.538 10.915 1.00 92.06 303 VAL A O 1
ATOM 2443 N N . GLN A 1 304 ? -0.544 -0.278 12.777 1.00 92.06 304 GLN A N 1
ATOM 2444 C CA . GLN A 1 304 ? 0.835 0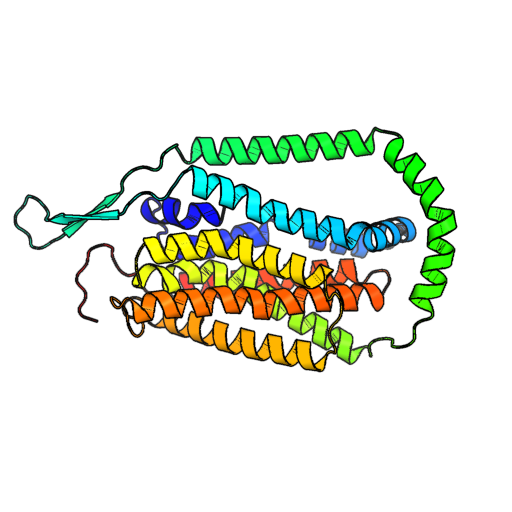.223 12.744 1.00 92.06 304 GLN A CA 1
ATOM 2445 C C . GLN A 1 304 ? 1.865 -0.868 13.039 1.00 92.06 304 GLN A C 1
ATOM 2447 O O . GLN A 1 304 ? 2.910 -0.919 12.396 1.00 92.06 304 GLN A O 1
ATOM 2452 N N . CYS A 1 305 ? 1.569 -1.782 13.970 1.00 91.94 305 CYS A N 1
ATOM 2453 C CA . CYS A 1 305 ? 2.401 -2.965 14.183 1.00 91.94 305 CYS A CA 1
ATOM 2454 C C . CYS A 1 305 ? 2.522 -3.782 12.892 1.00 91.94 305 CYS A C 1
ATOM 2456 O O . CYS A 1 305 ? 3.625 -4.138 12.488 1.00 91.94 305 CYS A O 1
ATOM 2458 N N . GLY A 1 306 ? 1.397 -4.042 12.220 1.00 94.94 306 GLY A N 1
ATOM 2459 C CA . GLY A 1 306 ? 1.378 -4.785 10.966 1.00 94.94 306 GLY A CA 1
ATOM 2460 C C . GLY A 1 306 ? 2.167 -4.097 9.856 1.00 94.94 306 GLY A C 1
ATOM 2461 O O . GLY A 1 306 ? 3.020 -4.728 9.235 1.00 94.94 306 GLY A O 1
ATOM 2462 N N . SER A 1 307 ? 1.932 -2.805 9.618 1.00 94.06 307 SER A N 1
ATOM 2463 C CA . SER A 1 307 ? 2.625 -2.066 8.557 1.00 94.06 307 SER A CA 1
ATOM 2464 C C . SER A 1 307 ? 4.131 -1.957 8.805 1.00 94.06 307 SER A C 1
ATOM 2466 O O . SER A 1 307 ? 4.901 -2.126 7.862 1.00 94.06 307 SER A O 1
ATOM 2468 N N . LEU A 1 308 ? 4.561 -1.776 10.060 1.00 94.00 308 LEU A N 1
ATOM 2469 C CA . LEU A 1 308 ? 5.973 -1.788 10.444 1.00 94.00 308 LEU A CA 1
ATOM 2470 C C . LEU A 1 308 ? 6.607 -3.173 10.261 1.00 94.00 308 LEU A C 1
ATOM 2472 O O . LEU A 1 308 ? 7.695 -3.287 9.703 1.00 94.00 308 LEU A O 1
ATOM 2476 N N . MET A 1 309 ? 5.924 -4.244 10.678 1.00 94.56 309 MET A N 1
ATOM 2477 C CA . MET A 1 309 ? 6.398 -5.612 10.440 1.00 94.56 309 MET A CA 1
ATOM 2478 C C . MET A 1 309 ? 6.556 -5.895 8.941 1.00 94.56 309 MET A C 1
ATOM 2480 O O . MET A 1 309 ? 7.559 -6.470 8.521 1.00 94.56 309 MET A O 1
ATOM 2484 N N . GLY A 1 310 ? 5.586 -5.469 8.128 1.00 95.75 310 GLY A N 1
ATOM 2485 C CA . GLY A 1 310 ? 5.634 -5.614 6.674 1.00 95.75 310 GLY A CA 1
ATOM 2486 C C . GLY A 1 310 ? 6.745 -4.790 6.029 1.00 95.75 310 GLY A C 1
ATOM 2487 O O . GLY A 1 310 ? 7.450 -5.297 5.160 1.00 95.75 310 GLY A O 1
ATOM 2488 N N . SER A 1 311 ? 6.941 -3.540 6.460 1.00 93.94 311 SER A N 1
ATOM 2489 C CA . SER A 1 311 ? 7.983 -2.673 5.909 1.00 93.94 311 SER A CA 1
ATOM 2490 C C . SER A 1 311 ? 9.383 -3.176 6.257 1.00 93.94 311 SER A C 1
ATOM 2492 O O . SER A 1 311 ? 10.206 -3.271 5.355 1.00 93.94 311 SER A O 1
ATOM 2494 N N . ILE A 1 312 ? 9.629 -3.610 7.499 1.00 95.00 312 ILE A N 1
ATOM 2495 C CA . ILE A 1 312 ? 10.899 -4.236 7.903 1.00 95.00 312 ILE A CA 1
ATOM 2496 C C . ILE A 1 312 ? 11.155 -5.502 7.082 1.00 95.00 312 ILE A C 1
ATOM 2498 O O . ILE A 1 312 ? 12.231 -5.653 6.509 1.00 95.00 312 ILE A O 1
ATOM 2502 N N . ALA A 1 313 ? 10.170 -6.401 6.983 1.00 95.75 313 ALA A N 1
ATOM 2503 C CA . ALA A 1 313 ? 10.327 -7.640 6.226 1.00 95.75 313 ALA A CA 1
ATOM 2504 C C . ALA A 1 313 ? 10.620 -7.365 4.743 1.00 95.75 313 ALA A C 1
ATOM 2506 O O . ALA A 1 313 ? 11.571 -7.910 4.187 1.00 95.75 313 ALA A O 1
ATOM 2507 N N . SER A 1 314 ? 9.845 -6.482 4.111 1.00 93.81 314 SER A N 1
ATOM 2508 C CA . SER A 1 314 ? 10.043 -6.120 2.705 1.00 93.81 314 SER A CA 1
ATOM 2509 C C . SER A 1 314 ? 11.370 -5.391 2.454 1.00 93.81 314 SER A C 1
ATOM 2511 O O . SER A 1 314 ? 12.030 -5.682 1.461 1.00 93.81 314 SER A O 1
ATOM 2513 N N . TYR A 1 315 ? 11.811 -4.526 3.373 1.00 93.81 315 TYR A N 1
ATOM 2514 C CA . TYR A 1 315 ? 13.120 -3.877 3.322 1.00 93.81 315 TYR A CA 1
ATOM 2515 C C . TYR A 1 315 ? 14.253 -4.902 3.368 1.00 93.81 315 TYR A C 1
ATOM 2517 O O . TYR A 1 315 ? 15.120 -4.885 2.503 1.00 93.81 315 TYR A O 1
ATOM 2525 N N . LEU A 1 316 ? 14.211 -5.855 4.307 1.00 94.38 316 LEU A N 1
ATOM 2526 C CA . LEU A 1 316 ? 15.223 -6.912 4.390 1.00 94.38 316 LEU A CA 1
ATOM 2527 C C . LEU A 1 316 ? 15.273 -7.751 3.106 1.00 94.38 316 LEU A C 1
ATOM 2529 O O . LEU A 1 316 ? 16.354 -8.106 2.643 1.00 94.38 316 LEU A O 1
ATOM 2533 N N . MET A 1 317 ? 14.117 -8.053 2.507 1.00 94.12 317 MET A N 1
ATOM 2534 C CA . MET A 1 317 ? 14.045 -8.802 1.247 1.00 94.12 317 MET A CA 1
ATOM 2535 C C . MET A 1 317 ? 14.658 -8.048 0.063 1.00 94.12 317 MET A C 1
ATOM 2537 O O . MET A 1 317 ? 15.296 -8.670 -0.787 1.00 94.12 317 MET A O 1
ATOM 2541 N N . VAL A 1 318 ? 14.455 -6.731 0.002 1.00 91.50 318 VAL A N 1
ATOM 2542 C CA . VAL A 1 318 ? 14.948 -5.873 -1.082 1.00 91.50 318 VAL A CA 1
ATOM 2543 C C . VAL A 1 318 ? 16.428 -5.539 -0.906 1.00 91.50 318 VAL A C 1
ATOM 2545 O O . VAL A 1 318 ? 17.191 -5.685 -1.857 1.00 91.50 318 VAL A O 1
ATOM 2548 N N . GLU A 1 319 ? 16.842 -5.128 0.292 1.00 90.06 319 GLU A N 1
ATOM 2549 C CA . GLU A 1 319 ? 18.168 -4.551 0.523 1.00 90.06 319 GLU A CA 1
ATOM 2550 C C . GLU A 1 319 ? 19.198 -5.583 0.979 1.00 90.06 319 GLU A C 1
ATOM 2552 O O . GLU A 1 319 ? 20.278 -5.681 0.403 1.00 90.06 319 GLU A O 1
ATOM 2557 N N . ASN A 1 320 ? 18.864 -6.385 1.993 1.00 90.50 320 ASN A N 1
ATOM 2558 C CA . ASN A 1 320 ? 19.814 -7.316 2.601 1.00 90.50 320 ASN A CA 1
ATOM 2559 C C . ASN A 1 320 ? 19.908 -8.634 1.829 1.00 90.50 320 ASN A C 1
ATOM 2561 O O . ASN A 1 320 ? 21.004 -9.134 1.592 1.00 90.50 320 ASN A O 1
ATOM 2565 N N . PHE A 1 321 ? 18.763 -9.212 1.460 1.00 91.69 321 PHE A N 1
ATOM 2566 C CA . PHE A 1 321 ? 18.716 -10.485 0.740 1.00 91.69 321 PHE A CA 1
ATOM 2567 C C . PHE A 1 321 ? 18.795 -10.328 -0.781 1.00 91.69 321 PHE A C 1
ATOM 2569 O O . PHE A 1 321 ? 18.975 -11.333 -1.464 1.00 91.69 321 PHE A O 1
ATOM 2576 N N . ALA A 1 322 ? 18.647 -9.103 -1.303 1.00 89.19 322 ALA A N 1
ATOM 2577 C CA . ALA A 1 322 ? 18.703 -8.790 -2.733 1.00 89.19 322 ALA A CA 1
ATOM 2578 C C . ALA A 1 322 ? 17.863 -9.754 -3.602 1.00 89.19 322 ALA A C 1
ATOM 2580 O O . ALA A 1 322 ? 18.282 -10.184 -4.676 1.00 89.19 322 ALA A O 1
ATOM 2581 N N . LEU A 1 323 ? 16.664 -10.124 -3.127 1.00 91.19 323 LEU A N 1
ATOM 2582 C CA . LEU A 1 323 ? 15.821 -11.124 -3.798 1.00 91.19 323 LEU A CA 1
ATOM 2583 C C . LEU A 1 323 ? 15.235 -10.621 -5.121 1.00 91.19 323 LEU A C 1
ATOM 2585 O O . LEU A 1 323 ? 14.826 -11.423 -5.960 1.00 91.19 323 LEU A O 1
ATOM 2589 N N . PHE A 1 324 ? 15.169 -9.304 -5.302 1.00 91.06 324 PHE A N 1
ATOM 2590 C CA . PHE A 1 324 ? 14.576 -8.667 -6.467 1.00 91.06 324 PHE A CA 1
ATOM 2591 C C . PHE A 1 324 ? 15.646 -7.988 -7.313 1.00 91.06 324 PHE A C 1
ATOM 2593 O O . PHE A 1 324 ? 16.514 -7.296 -6.788 1.00 91.06 324 PHE A O 1
ATOM 2600 N N . HIS A 1 325 ? 15.548 -8.155 -8.630 1.00 89.06 325 HIS A N 1
ATOM 2601 C CA . HIS A 1 325 ? 16.492 -7.577 -9.580 1.00 89.06 325 HIS A CA 1
ATOM 2602 C C . HIS A 1 325 ? 15.801 -6.506 -10.426 1.00 89.06 325 HIS A C 1
ATOM 2604 O O . HIS A 1 325 ? 14.682 -6.699 -10.909 1.00 89.06 325 HIS A O 1
ATOM 2610 N N . GLU A 1 326 ? 16.460 -5.363 -10.600 1.00 86.50 326 GLU A N 1
ATOM 2611 C CA . GLU A 1 326 ? 15.964 -4.266 -11.431 1.00 86.50 326 GLU A CA 1
ATOM 2612 C C . GLU A 1 326 ? 16.141 -4.560 -12.930 1.00 86.50 326 GLU A C 1
ATOM 2614 O O . GLU A 1 326 ? 17.142 -5.139 -13.356 1.00 86.50 326 GLU A O 1
ATOM 2619 N N . ARG A 1 327 ? 15.169 -4.142 -13.754 1.00 82.56 327 ARG A N 1
ATOM 2620 C CA . ARG A 1 327 ? 15.315 -4.127 -15.219 1.00 82.56 327 ARG A CA 1
ATOM 2621 C C . ARG A 1 327 ? 15.906 -2.781 -15.619 1.00 82.56 327 ARG A C 1
ATOM 2623 O O . ARG A 1 327 ? 15.286 -1.747 -15.361 1.00 82.56 327 ARG A O 1
ATOM 2630 N N . ARG A 1 328 ? 17.070 -2.775 -16.275 1.00 79.31 328 ARG A N 1
ATOM 2631 C CA . ARG A 1 328 ? 17.654 -1.521 -16.765 1.00 79.31 328 ARG A CA 1
ATOM 2632 C C . ARG A 1 328 ? 16.753 -0.906 -17.841 1.00 79.31 328 ARG A C 1
ATOM 2634 O O . ARG A 1 328 ? 16.287 -1.619 -18.737 1.00 79.31 328 ARG A O 1
ATOM 2641 N N . PRO A 1 329 ? 16.485 0.407 -17.770 1.00 72.19 329 PRO A N 1
ATOM 2642 C CA . PRO A 1 329 ? 15.667 1.075 -18.767 1.00 72.19 329 PRO A CA 1
ATOM 2643 C C . PRO A 1 329 ? 16.344 0.988 -20.136 1.00 72.19 329 PRO A C 1
ATOM 2645 O O . PRO A 1 329 ? 17.561 1.115 -20.248 1.00 72.19 329 PRO A O 1
ATOM 2648 N N . CYS A 1 330 ? 15.537 0.780 -21.176 1.00 70.81 330 CYS A N 1
ATOM 2649 C CA . CYS A 1 330 ? 15.982 0.695 -22.567 1.00 70.81 330 CYS A CA 1
ATOM 2650 C C . CYS A 1 330 ? 16.915 -0.486 -22.899 1.00 70.81 330 CYS A C 1
ATOM 2652 O O . CYS A 1 330 ? 17.370 -0.575 -24.030 1.00 70.81 330 CYS A O 1
ATOM 2654 N N . GLU A 1 331 ? 17.178 -1.430 -21.994 1.00 70.81 331 GLU A N 1
ATOM 2655 C CA . GLU A 1 331 ? 17.939 -2.635 -22.336 1.00 70.81 331 GLU A CA 1
ATOM 2656 C C . GLU A 1 331 ? 17.020 -3.670 -23.010 1.00 70.81 331 GLU A C 1
ATOM 2658 O O . GLU A 1 331 ? 16.030 -4.119 -22.421 1.00 70.81 331 GLU A O 1
ATOM 2663 N N . ARG A 1 332 ? 17.323 -4.057 -24.260 1.00 64.06 332 ARG A N 1
ATOM 2664 C CA . ARG A 1 332 ? 16.618 -5.157 -24.943 1.00 64.06 332 ARG A CA 1
ATOM 2665 C C . ARG A 1 332 ? 17.073 -6.493 -24.360 1.00 64.06 332 ARG A C 1
ATOM 2667 O O . ARG A 1 332 ? 17.932 -7.167 -24.918 1.00 64.06 332 ARG A O 1
ATOM 2674 N N . ILE A 1 333 ? 16.492 -6.862 -23.228 1.00 68.69 333 ILE A N 1
ATOM 2675 C CA . ILE A 1 333 ? 16.626 -8.205 -22.663 1.00 68.69 333 ILE A CA 1
ATOM 2676 C C . ILE A 1 333 ? 15.614 -9.101 -23.377 1.00 68.69 333 ILE A C 1
ATOM 2678 O O . ILE A 1 333 ? 14.424 -8.786 -23.377 1.00 68.69 333 ILE A O 1
ATOM 2682 N N . ALA A 1 334 ? 16.085 -10.186 -23.997 1.00 64.75 334 ALA A N 1
ATOM 2683 C CA . ALA A 1 334 ? 15.209 -11.237 -24.501 1.00 64.75 334 ALA A CA 1
ATOM 2684 C C . ALA A 1 334 ? 14.646 -12.012 -23.303 1.00 64.75 334 ALA A C 1
ATOM 2686 O O . ALA A 1 334 ? 15.331 -12.843 -22.705 1.00 64.75 334 ALA A O 1
ATOM 2687 N N . CYS A 1 335 ? 13.419 -11.656 -22.946 1.00 70.81 335 CYS A N 1
ATOM 2688 C CA . CYS A 1 335 ? 12.506 -12.451 -22.147 1.00 70.81 335 CYS A CA 1
ATOM 2689 C C . CYS A 1 335 ? 11.540 -13.165 -23.125 1.00 70.81 335 CYS A C 1
ATOM 2691 O O . CYS A 1 335 ? 11.036 -14.238 -22.752 1.00 70.81 335 CYS A O 1
#